Protein AF-A0A3Q1KES8-F1 (afdb_monomer)

Radius of gyration: 24.44 Å; Cα contacts (8 Å, |Δi|>4): 103; chains: 1; bounding box: 45×34×86 Å

Solvent-accessible surface area (backbone atoms only — not comparable to full-atom values): 10865 Å² total; per-residue (Å²): 108,74,69,55,56,50,51,56,49,50,52,52,47,48,54,52,49,47,50,50,47,48,54,53,46,50,63,50,41,67,72,55,60,85,77,59,67,82,63,58,60,52,53,51,51,51,52,52,51,55,51,52,54,48,49,54,50,53,53,46,71,72,41,90,46,67,69,56,57,50,53,49,54,52,52,54,49,55,55,54,54,72,54,54,50,48,63,76,50,61,70,70,60,43,54,55,50,38,52,49,21,52,76,62,69,13,11,40,60,78,74,6,58,75,42,36,72,78,70,62,75,47,29,55,40,59,89,86,43,95,60,40,35,97,86,40,29,18,61,45,26,33,54,62,49,53,52,52,53,46,70,75,43,44,69,60,54,55,49,53,55,52,54,52,52,53,52,53,53,51,52,54,52,51,51,53,53,51,52,57,52,51,54,54,52,57,65,66,71,60,84,76,82,132

Mean predicted aligned error: 14.62 Å

pLDDT: mean 71.89, std 15.98, range [27.48, 91.5]

Secondary structure (DSSP, 8-state):
-HHHHHHHHHHHHHHHHHHHHHHHHHHHHHHHTTSS-THHHHHHHHHHHHHHHHHHHHHHHHS--HHHHHHHHHHHHHHHHHT-SGGGS-HHHHHHHHHHHHHHT---SSSGGGG-SSPPGGGB--TTSTTB-TTSBB-S-HHHHHHHHHHHHHHHHHHHHHHHHHHHHHHHHHHHHHHHHHHHHHTTS-----

Nearest PDB structures (foldseek):
  1g8q-assembly1_A  TM=4.867E-01  e=7.628E-01  Homo sapiens
  5dfv-assembly1_A  TM=4.955E-01  e=1.004E+00  Homo sapiens
  1g8q-assembly1_B  TM=4.880E-01  e=1.416E+00  Homo sapiens

Foldseek 3Di:
DVVVVVVVVVLVVCVVVVVVVCVVVVVVCVVVVVDDDPVVVVVVVVVVVVSVVVVLVVVCVVDPPVVSVVVVVVVVVVVVVVCFLVQPDPPVVVVVVLVLCQVLVAAAAPQGCVSDDNGDPSQAADPPDPQADPVRGRRHHVNVSVVVCCVVCVVVVVVVVVVVVVVVVVVVVVVVVVVVVVVVVVVVPPPDDD

Organism: Anabas testudineus (NCBI:txid64144)

Structure (mmCIF, N/CA/C/O backbone):
data_AF-A0A3Q1KES8-F1
#
_entry.id   AF-A0A3Q1KES8-F1
#
loop_
_atom_site.group_PDB
_atom_site.id
_atom_site.type_symbol
_atom_site.label_atom_id
_atom_site.label_alt_id
_atom_site.label_comp_id
_atom_site.label_asym_id
_atom_site.label_entity_id
_atom_site.label_seq_id
_atom_site.pdbx_PDB_ins_code
_atom_site.Cartn_x
_atom_site.Cartn_y
_atom_site.Cartn_z
_atom_site.occupancy
_atom_site.B_iso_or_equiv
_atom_site.auth_seq_id
_atom_site.auth_comp_id
_atom_site.auth_asym_id
_atom_site.auth_atom_id
_atom_site.pdbx_PDB_model_num
ATOM 1 N N . ILE A 1 1 ? -22.822 15.515 6.459 1.00 42.38 1 ILE A N 1
ATOM 2 C CA . ILE A 1 1 ? -22.322 16.404 7.549 1.00 42.38 1 ILE A CA 1
ATOM 3 C C . ILE A 1 1 ? -22.616 15.851 8.955 1.00 42.38 1 ILE A C 1
ATOM 5 O O . ILE A 1 1 ? -21.694 15.802 9.758 1.00 42.38 1 ILE A O 1
ATOM 9 N N . LYS A 1 2 ? -23.837 15.386 9.279 1.00 27.48 2 LYS A N 1
ATOM 10 C CA . LYS A 1 2 ? -24.136 14.797 10.609 1.00 27.48 2 LYS A CA 1
ATOM 11 C C . LYS A 1 2 ? -23.376 13.488 10.893 1.00 27.48 2 LYS A C 1
ATOM 13 O O . LYS A 1 2 ? -22.791 13.362 11.960 1.00 27.48 2 LYS A O 1
ATOM 18 N N . THR A 1 3 ? -23.271 12.590 9.914 1.00 32.84 3 THR A N 1
ATOM 19 C CA . THR A 1 3 ? -22.448 11.366 9.991 1.00 32.84 3 THR A CA 1
ATOM 20 C C . THR A 1 3 ? -20.949 11.674 10.123 1.00 32.84 3 THR A C 1
ATOM 22 O O . THR A 1 3 ? -20.241 10.972 10.831 1.00 32.84 3 THR A O 1
ATOM 25 N N . LEU A 1 4 ? -20.475 12.780 9.527 1.00 35.25 4 LEU A N 1
ATOM 26 C CA . LEU A 1 4 ? -19.075 13.229 9.619 1.00 35.25 4 LEU A CA 1
ATOM 27 C C . LEU A 1 4 ? -18.691 13.703 11.029 1.00 35.25 4 LEU A C 1
ATOM 29 O O . LEU A 1 4 ? -17.616 13.366 11.511 1.00 35.25 4 LEU A O 1
ATOM 33 N N . LYS A 1 5 ? -19.569 14.452 11.713 1.00 34.06 5 LYS A N 1
ATOM 34 C CA . LYS A 1 5 ? -19.333 14.854 13.112 1.00 34.06 5 LYS A CA 1
ATOM 35 C C . LYS A 1 5 ? -19.308 13.648 14.056 1.00 34.06 5 LYS A C 1
ATOM 37 O O . LYS A 1 5 ? -18.559 13.657 15.026 1.00 34.06 5 LYS A O 1
ATOM 42 N N . TYR A 1 6 ? -20.092 12.616 13.744 1.00 35.78 6 TYR A N 1
ATOM 43 C CA . TYR A 1 6 ? -20.139 11.368 14.505 1.00 35.78 6 TYR A CA 1
ATOM 44 C C . TYR A 1 6 ? -18.837 10.562 14.362 1.00 35.78 6 TYR A C 1
ATOM 46 O O . TYR A 1 6 ? -18.301 10.098 15.360 1.00 35.78 6 TYR A O 1
ATOM 54 N N . VAL A 1 7 ? -18.276 10.476 13.148 1.00 43.16 7 VAL A N 1
ATOM 55 C CA . VAL A 1 7 ? -17.000 9.784 12.877 1.00 43.16 7 VAL A CA 1
ATOM 56 C C . VAL A 1 7 ? -15.806 10.524 13.489 1.00 43.16 7 VAL A C 1
ATOM 58 O O . VAL A 1 7 ? -14.987 9.900 14.154 1.00 43.16 7 VAL A O 1
ATOM 61 N N . SER A 1 8 ? -15.722 11.855 13.360 1.00 41.00 8 SER A N 1
ATOM 62 C CA . SER A 1 8 ? -14.666 12.628 14.037 1.00 41.00 8 SER A CA 1
ATOM 63 C C . SER A 1 8 ? -14.781 12.571 15.566 1.00 41.00 8 SER A C 1
ATOM 65 O O . SER A 1 8 ? -13.758 12.556 16.244 1.00 41.00 8 SER A O 1
ATOM 67 N N . GLY A 1 9 ? -16.003 12.500 16.109 1.00 44.53 9 GLY A N 1
ATOM 68 C CA . GLY A 1 9 ? -16.255 12.304 17.540 1.00 44.53 9 GLY A CA 1
ATOM 69 C C . GLY A 1 9 ? -15.855 10.913 18.042 1.00 44.53 9 GLY A C 1
ATOM 70 O O . GLY A 1 9 ? -15.206 10.824 19.079 1.00 44.53 9 GLY A O 1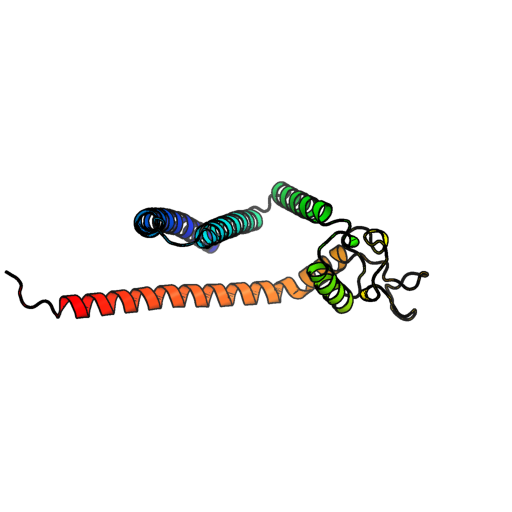
ATOM 71 N N . LEU A 1 10 ? -16.159 9.847 17.286 1.00 41.00 10 LEU A N 1
ATOM 72 C CA . LEU A 1 10 ? -15.706 8.481 17.588 1.00 41.00 10 LEU A CA 1
ATOM 73 C C . LEU A 1 10 ? -14.173 8.378 17.563 1.00 41.00 10 LEU A C 1
ATOM 75 O O . LEU A 1 10 ? -13.597 7.864 18.511 1.00 41.00 10 LEU A O 1
ATOM 79 N N . ILE A 1 11 ? -13.507 8.964 16.559 1.00 47.97 11 ILE A N 1
ATOM 80 C CA . ILE A 1 11 ? -12.035 8.966 16.450 1.00 47.97 11 ILE A CA 1
ATOM 81 C C . ILE A 1 11 ? -11.380 9.750 17.603 1.00 47.97 11 ILE A C 1
ATOM 83 O O . ILE A 1 11 ? -10.356 9.321 18.134 1.00 47.97 11 ILE A O 1
ATOM 87 N N . PHE A 1 12 ? -11.941 10.890 18.027 1.00 46.47 12 PHE A N 1
ATOM 88 C CA . PHE A 1 12 ? -11.437 11.636 19.195 1.00 46.47 12 PHE A CA 1
ATOM 89 C C . PHE A 1 12 ? -11.669 10.887 20.517 1.00 46.47 12 PHE A C 1
ATOM 91 O O . PHE A 1 12 ? -10.818 10.942 21.412 1.00 46.47 12 PHE A O 1
ATOM 98 N N . CYS A 1 13 ? -12.791 10.169 20.636 1.00 44.81 13 CYS A N 1
ATOM 99 C CA . CYS A 1 13 ? -13.061 9.274 21.757 1.00 44.81 13 CYS A CA 1
ATOM 100 C C . CYS A 1 13 ? -12.090 8.090 21.780 1.00 44.81 13 CYS A C 1
ATOM 102 O O . CYS A 1 13 ? -11.560 7.816 22.850 1.00 44.81 13 CYS A O 1
ATOM 104 N N . ASP A 1 14 ? -11.774 7.473 20.637 1.00 56.94 14 ASP A N 1
ATOM 105 C CA . ASP A 1 14 ? -10.764 6.415 20.538 1.00 56.94 14 ASP A CA 1
ATOM 106 C C . ASP A 1 14 ? -9.366 6.941 20.876 1.00 56.94 14 ASP A C 1
ATOM 108 O O . ASP A 1 14 ? -8.686 6.338 21.689 1.00 56.94 14 ASP A O 1
ATOM 112 N N . ASN A 1 15 ? -8.939 8.109 20.386 1.00 50.81 15 ASN A N 1
ATOM 113 C CA . ASN A 1 15 ? -7.629 8.673 20.752 1.00 50.81 15 ASN A CA 1
ATOM 114 C C . ASN A 1 15 ? -7.523 9.033 22.248 1.00 50.81 15 ASN A C 1
ATOM 116 O O . ASN A 1 15 ? -6.474 8.836 22.857 1.00 50.81 15 ASN A O 1
ATOM 120 N N . THR A 1 16 ? -8.602 9.518 22.872 1.00 52.66 16 THR A N 1
ATOM 121 C CA . THR A 1 16 ? -8.625 9.840 24.314 1.00 52.66 16 THR A CA 1
ATOM 122 C C . THR A 1 16 ? -8.738 8.585 25.183 1.00 52.66 16 THR A C 1
ATOM 124 O O . THR A 1 16 ? -8.103 8.496 26.236 1.00 52.66 16 THR A O 1
ATOM 127 N N . PHE A 1 17 ? -9.532 7.605 24.750 1.00 53.88 17 PHE A N 1
ATOM 128 C CA . PHE A 1 17 ? -9.671 6.301 25.391 1.00 53.88 17 PHE A CA 1
ATOM 129 C C . PHE A 1 17 ? -8.379 5.498 25.272 1.00 53.88 17 PHE A C 1
ATOM 131 O O . PHE A 1 17 ? -7.936 4.944 26.266 1.00 53.88 17 PHE A O 1
ATOM 138 N N . VAL A 1 18 ? -7.722 5.521 24.112 1.00 53.31 18 VAL A N 1
ATOM 139 C CA . VAL A 1 18 ? -6.433 4.873 23.863 1.00 53.31 18 VAL A CA 1
ATOM 140 C C . VAL A 1 18 ? -5.298 5.602 24.570 1.00 53.31 18 VAL A C 1
ATOM 142 O O . VAL A 1 18 ? -4.441 4.929 25.113 1.00 53.31 18 VAL A O 1
ATOM 145 N N . LEU A 1 19 ? -5.291 6.935 24.685 1.00 52.75 19 LEU A N 1
ATOM 146 C CA . LEU A 1 19 ? -4.303 7.630 25.523 1.00 52.75 19 LEU A CA 1
ATOM 147 C C . LEU A 1 19 ? -4.479 7.273 27.006 1.00 52.75 19 LEU A C 1
ATOM 149 O O . LEU A 1 19 ? -3.495 7.025 27.698 1.00 52.75 19 LEU A O 1
ATOM 153 N N . LYS A 1 20 ? -5.724 7.178 27.496 1.00 58.22 20 LYS A N 1
ATOM 154 C CA . LYS A 1 20 ? -6.007 6.668 28.848 1.00 58.22 20 LYS A CA 1
ATOM 155 C C . LYS A 1 20 ? -5.622 5.199 28.994 1.00 58.22 20 LYS A C 1
ATOM 157 O O . LYS A 1 20 ? -5.008 4.852 29.991 1.00 58.22 20 LYS A O 1
ATOM 162 N N . LEU A 1 21 ? -5.913 4.363 28.001 1.00 51.12 21 LEU A N 1
ATOM 163 C CA . LEU A 1 21 ? -5.547 2.952 27.975 1.00 51.12 21 LEU A CA 1
ATOM 164 C C . LEU A 1 21 ? -4.027 2.797 27.937 1.00 51.12 21 LEU A C 1
ATOM 166 O O . LEU A 1 21 ? -3.511 2.013 28.708 1.00 51.12 21 LEU A O 1
ATOM 170 N N . LEU A 1 22 ? -3.292 3.580 27.147 1.00 52.38 22 LEU A N 1
ATOM 171 C CA . LEU A 1 22 ? -1.827 3.616 27.094 1.00 52.38 22 LEU A CA 1
ATOM 172 C C . LEU A 1 22 ? -1.230 4.129 28.405 1.00 52.38 22 LEU A C 1
ATOM 174 O O . LEU A 1 22 ? -0.239 3.574 28.862 1.00 52.38 22 LEU A O 1
ATOM 178 N N . LEU A 1 23 ? -1.829 5.127 29.062 1.00 53.44 23 LEU A N 1
ATOM 179 C CA . LEU A 1 23 ? -1.422 5.565 30.405 1.00 53.44 23 LEU A CA 1
ATOM 180 C C . LEU A 1 23 ? -1.710 4.495 31.473 1.00 53.44 23 LEU A C 1
ATOM 182 O O . LEU A 1 23 ? -0.912 4.306 32.387 1.00 53.44 23 LEU A O 1
ATOM 186 N N . THR A 1 24 ? -2.810 3.751 31.352 1.00 48.81 24 THR A N 1
ATOM 187 C CA . THR A 1 24 ? -3.131 2.608 32.221 1.00 48.81 24 THR A CA 1
ATOM 188 C C . THR A 1 24 ? -2.228 1.403 31.928 1.00 48.81 24 THR A C 1
ATOM 190 O O . THR A 1 24 ? -1.772 0.742 32.858 1.00 48.81 24 THR A O 1
ATOM 193 N N . THR A 1 25 ? -1.893 1.153 30.660 1.00 46.94 25 THR A N 1
ATOM 194 C CA . THR A 1 25 ? -1.049 0.033 30.214 1.00 46.94 25 THR A CA 1
ATOM 195 C C . THR A 1 25 ? 0.418 0.318 30.500 1.00 46.94 25 THR A C 1
ATOM 197 O O . THR A 1 25 ? 1.096 -0.573 30.968 1.00 46.94 25 THR A O 1
ATOM 200 N N . SER A 1 26 ? 0.908 1.552 30.345 1.00 55.03 26 SER A N 1
ATOM 201 C CA . SER A 1 26 ? 2.274 1.948 30.737 1.00 55.03 26 SER A CA 1
ATOM 202 C C . SER A 1 26 ? 2.480 1.932 32.255 1.00 55.03 26 SER A C 1
ATOM 204 O O . SER A 1 26 ? 3.529 1.483 32.719 1.00 55.03 26 SER A O 1
ATOM 206 N N . ASN A 1 27 ? 1.474 2.336 33.043 1.00 52.72 27 ASN A N 1
ATOM 207 C CA . ASN A 1 27 ? 1.513 2.201 34.504 1.00 52.72 27 ASN A CA 1
ATOM 208 C C . ASN A 1 27 ? 1.476 0.732 34.964 1.00 52.72 27 ASN A C 1
ATOM 210 O O . ASN A 1 27 ? 2.121 0.394 35.953 1.00 52.72 27 ASN A O 1
ATOM 214 N N . CYS A 1 28 ? 0.774 -0.145 34.238 1.00 44.62 28 CYS A N 1
ATOM 215 C CA . CYS A 1 28 ? 0.761 -1.590 34.490 1.00 44.62 28 CYS A CA 1
ATOM 216 C C . CYS A 1 28 ? 2.045 -2.284 33.985 1.00 44.62 28 CYS A C 1
ATOM 218 O O . CYS A 1 28 ? 2.639 -3.096 34.690 1.00 44.62 28 CYS A O 1
ATOM 220 N N . SER A 1 29 ? 2.550 -1.901 32.809 1.00 48.03 29 SER A N 1
ATOM 221 C CA . SER A 1 29 ? 3.809 -2.383 32.233 1.00 48.03 29 SER A CA 1
ATOM 222 C C . SER A 1 29 ? 4.989 -2.046 33.132 1.00 48.03 29 SER A C 1
ATOM 224 O O . SER A 1 29 ? 5.829 -2.911 33.337 1.00 48.03 29 SER A O 1
ATOM 226 N N . ARG A 1 30 ? 5.031 -0.874 33.786 1.00 50.47 30 ARG A N 1
ATOM 227 C CA . ARG A 1 30 ? 6.089 -0.571 34.771 1.00 50.47 30 ARG A CA 1
ATOM 228 C C . ARG A 1 30 ? 6.191 -1.585 35.921 1.00 50.47 30 ARG A C 1
ATOM 230 O O . ARG A 1 30 ? 7.273 -1.712 36.482 1.00 50.47 30 ARG A O 1
ATOM 237 N N . GLN A 1 31 ? 5.117 -2.305 36.254 1.00 43.62 31 GLN A N 1
ATOM 238 C CA . GLN A 1 31 ? 5.134 -3.375 37.261 1.00 43.62 31 GLN A CA 1
ATOM 239 C C . GLN A 1 31 ? 5.631 -4.730 36.707 1.00 43.62 31 GLN A C 1
ATOM 241 O O . GLN A 1 31 ? 6.153 -5.529 37.476 1.00 43.62 31 GLN A O 1
ATOM 246 N N . LEU A 1 32 ? 5.541 -4.991 35.394 1.00 46.50 32 LEU A N 1
ATOM 247 C CA . LEU A 1 32 ? 5.970 -6.255 34.754 1.00 46.50 32 LEU A CA 1
ATOM 248 C C . LEU A 1 32 ? 7.296 -6.163 33.961 1.00 46.50 32 LEU A C 1
ATOM 250 O O . LEU A 1 32 ? 7.980 -7.172 33.789 1.00 46.50 32 LEU A O 1
ATOM 254 N N . THR A 1 33 ? 7.709 -4.973 33.511 1.00 48.38 33 THR A N 1
ATOM 255 C CA . THR A 1 33 ? 8.921 -4.737 32.692 1.00 48.38 33 THR A CA 1
ATOM 256 C C . THR A 1 33 ? 10.231 -4.888 33.478 1.00 48.38 33 THR A C 1
ATOM 258 O O . THR A 1 33 ? 11.306 -4.847 32.890 1.00 48.38 33 THR A O 1
ATOM 261 N N . SER A 1 34 ? 10.188 -5.151 34.790 1.00 48.88 34 SER A N 1
ATOM 262 C CA . SER A 1 34 ? 11.409 -5.465 35.546 1.00 48.88 34 SER A CA 1
ATOM 263 C C . SER A 1 34 ? 12.017 -6.837 35.193 1.00 48.88 34 SER A C 1
ATOM 265 O O . SER A 1 34 ? 13.108 -7.133 35.675 1.00 48.88 34 SER A O 1
ATOM 267 N N . GLY A 1 35 ? 11.364 -7.675 34.370 1.00 57.44 35 GLY A N 1
ATOM 268 C CA . GLY A 1 35 ? 11.886 -9.014 34.061 1.00 57.44 35 GLY A CA 1
ATOM 269 C C . GLY A 1 35 ? 11.479 -9.683 32.741 1.00 57.44 35 GLY A C 1
ATOM 270 O O . GLY A 1 35 ? 11.803 -10.855 32.578 1.00 57.44 35 GLY A O 1
ATOM 271 N N . TYR A 1 36 ? 10.798 -9.020 31.794 1.00 52.28 36 TYR A N 1
ATOM 272 C CA . TYR A 1 36 ? 10.302 -9.698 30.580 1.00 52.28 36 TYR A CA 1
ATOM 273 C C . TYR A 1 36 ? 10.588 -8.922 29.275 1.00 52.28 36 TYR A C 1
ATOM 275 O O . TYR A 1 36 ? 10.004 -7.874 29.033 1.00 52.28 36 TYR A O 1
ATOM 283 N N . LEU A 1 37 ? 11.509 -9.485 28.476 1.00 54.75 37 LEU A N 1
ATOM 284 C CA . LEU A 1 37 ? 11.848 -9.309 27.045 1.00 54.75 37 LEU A CA 1
ATOM 285 C C . LEU A 1 37 ? 11.761 -7.909 26.367 1.00 54.75 37 LEU A C 1
ATOM 287 O O . LEU A 1 37 ? 10.681 -7.328 26.270 1.00 54.75 37 LEU A O 1
ATOM 291 N N . PRO A 1 38 ? 12.833 -7.457 25.672 1.00 63.56 38 PRO A N 1
ATOM 292 C CA . PRO A 1 38 ? 12.843 -6.222 24.865 1.00 63.56 38 PRO A CA 1
ATOM 293 C C . PRO A 1 38 ? 11.907 -6.238 23.635 1.00 63.56 38 PRO A C 1
ATOM 295 O O . PRO A 1 38 ? 11.746 -5.220 22.969 1.00 63.56 38 PRO A O 1
ATOM 298 N N . GLY A 1 39 ? 11.277 -7.373 23.311 1.00 66.12 39 GLY A N 1
ATOM 299 C CA . GLY A 1 39 ? 10.363 -7.494 22.167 1.00 66.12 39 GLY A CA 1
ATOM 300 C C . GLY A 1 39 ? 8.969 -6.901 22.401 1.00 66.12 39 GLY A C 1
ATOM 301 O O . GLY A 1 39 ? 8.326 -6.462 21.449 1.00 66.12 39 GLY A O 1
ATOM 302 N N . ALA A 1 40 ? 8.497 -6.851 23.651 1.00 69.12 40 ALA A N 1
ATOM 303 C CA . ALA A 1 40 ? 7.171 -6.310 23.961 1.00 69.12 40 ALA A CA 1
ATOM 304 C C . ALA A 1 40 ? 7.112 -4.789 23.749 1.00 69.12 40 ALA A C 1
ATOM 306 O O . ALA A 1 40 ? 6.135 -4.276 23.209 1.00 69.12 40 ALA A O 1
ATOM 307 N N . ASP A 1 41 ? 8.185 -4.082 24.104 1.00 63.09 41 ASP A N 1
ATOM 308 C CA . ASP A 1 41 ? 8.287 -2.630 23.933 1.00 63.09 41 ASP A CA 1
ATOM 309 C C . ASP A 1 41 ? 8.332 -2.240 22.444 1.00 63.09 41 ASP A C 1
ATOM 311 O O . ASP A 1 41 ? 7.671 -1.294 22.015 1.00 63.09 41 ASP A O 1
ATOM 315 N N . LEU A 1 42 ? 9.003 -3.052 21.614 1.00 73.69 42 LEU A N 1
ATOM 316 C CA . LEU A 1 42 ? 9.005 -2.895 20.156 1.00 73.69 42 LEU A CA 1
ATOM 317 C C . LEU A 1 42 ? 7.599 -3.061 19.559 1.00 73.69 42 LEU A C 1
ATOM 319 O O . LEU A 1 42 ? 7.198 -2.278 18.700 1.00 73.69 42 LEU A O 1
ATOM 323 N N . MET A 1 43 ? 6.829 -4.045 20.030 1.00 72.81 43 MET A N 1
ATOM 324 C CA . MET A 1 43 ? 5.453 -4.263 19.568 1.00 72.81 43 MET A CA 1
ATOM 325 C C . MET A 1 43 ? 4.526 -3.106 19.957 1.00 72.81 43 MET A C 1
ATOM 327 O O . MET A 1 43 ? 3.690 -2.691 19.152 1.00 72.81 43 MET A O 1
ATOM 331 N N . ILE A 1 44 ? 4.708 -2.538 21.154 1.00 72.56 44 ILE A N 1
ATOM 332 C CA . ILE A 1 44 ? 3.972 -1.347 21.596 1.00 72.56 44 ILE A CA 1
ATOM 333 C C . ILE A 1 44 ? 4.345 -0.143 20.723 1.00 72.56 44 ILE A C 1
ATOM 335 O O . ILE A 1 44 ? 3.456 0.546 20.225 1.00 72.56 44 ILE A O 1
ATOM 339 N N . ALA A 1 45 ? 5.638 0.081 20.476 1.00 73.00 45 ALA A N 1
ATOM 340 C CA . ALA A 1 45 ? 6.114 1.176 19.635 1.00 73.00 45 ALA A CA 1
ATOM 341 C C . ALA A 1 45 ? 5.559 1.092 18.202 1.00 73.00 45 ALA A C 1
ATOM 343 O O . ALA A 1 45 ? 5.042 2.081 17.679 1.00 73.00 45 ALA A O 1
ATOM 344 N N . ILE A 1 46 ? 5.590 -0.095 17.587 1.00 77.81 46 ILE A N 1
ATOM 345 C CA . ILE A 1 46 ? 5.023 -0.333 16.252 1.00 77.81 46 ILE A CA 1
ATOM 346 C C . ILE A 1 46 ? 3.511 -0.068 16.252 1.00 77.81 46 ILE A C 1
ATOM 348 O O . ILE A 1 46 ? 3.010 0.614 15.357 1.00 77.81 46 ILE A O 1
ATOM 352 N N . GLY A 1 47 ? 2.788 -0.538 17.275 1.00 67.62 47 GLY A N 1
ATOM 353 C CA . GLY A 1 47 ? 1.351 -0.298 17.417 1.00 67.62 47 GLY A CA 1
ATOM 354 C C . GLY A 1 47 ? 0.996 1.191 17.486 1.00 67.62 47 GLY A C 1
ATOM 355 O O . GLY A 1 47 ? 0.070 1.638 16.807 1.00 67.62 47 GLY A O 1
ATOM 356 N N . VAL A 1 48 ? 1.773 1.981 18.234 1.00 72.69 48 VAL A N 1
ATOM 357 C CA . VAL A 1 48 ? 1.597 3.440 18.325 1.00 72.69 48 VAL A CA 1
ATOM 358 C C . VAL A 1 48 ? 1.864 4.116 16.977 1.00 72.69 48 VAL A C 1
ATOM 360 O O . VAL A 1 48 ? 1.087 4.974 16.562 1.00 72.69 48 VAL A O 1
ATOM 363 N N . ILE A 1 49 ? 2.910 3.711 16.253 1.00 71.44 49 ILE A N 1
ATOM 364 C CA . ILE A 1 49 ? 3.238 4.275 14.933 1.00 71.44 49 ILE A CA 1
ATOM 365 C C . ILE A 1 49 ? 2.114 3.999 13.926 1.00 71.44 49 ILE A C 1
ATOM 367 O O . ILE A 1 49 ? 1.651 4.925 13.260 1.00 71.44 49 ILE A O 1
ATOM 371 N N . ILE A 1 50 ? 1.624 2.757 13.846 1.00 74.81 50 ILE A N 1
ATOM 372 C CA . ILE A 1 50 ? 0.530 2.378 12.936 1.00 74.81 50 ILE A CA 1
ATOM 373 C C . ILE A 1 50 ? -0.750 3.158 13.271 1.00 74.81 50 ILE A C 1
ATOM 375 O O . ILE A 1 50 ? -1.442 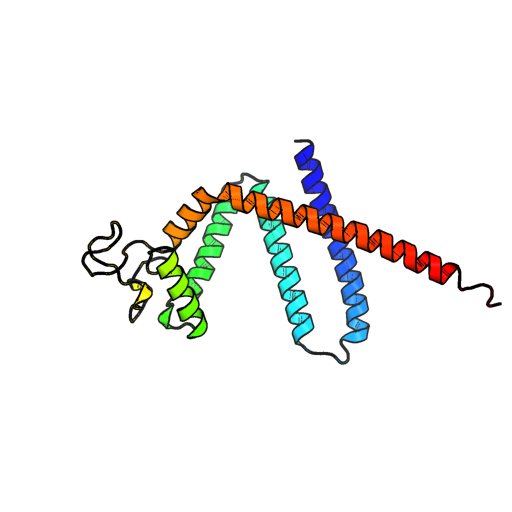3.629 12.367 1.00 74.81 50 ILE A O 1
ATOM 379 N N . MET A 1 51 ? -1.042 3.362 14.558 1.00 66.81 51 MET A N 1
ATOM 380 C CA . MET A 1 51 ? -2.194 4.150 15.002 1.00 66.81 51 MET A CA 1
ATOM 381 C C . MET A 1 51 ? -2.091 5.621 14.568 1.00 66.81 51 MET A C 1
ATOM 383 O O . MET A 1 51 ? -3.056 6.187 14.049 1.00 66.81 51 MET A O 1
ATOM 387 N N . VAL A 1 52 ? -0.917 6.232 14.737 1.00 68.50 52 VAL A N 1
ATOM 388 C CA . VAL A 1 52 ? -0.658 7.620 14.330 1.00 68.50 52 VAL A CA 1
ATOM 389 C C . VAL A 1 52 ? -0.780 7.773 12.810 1.00 68.50 52 VAL A C 1
ATOM 391 O O . VAL A 1 52 ? -1.454 8.691 12.339 1.00 68.50 52 VAL A O 1
ATOM 394 N N . LEU A 1 53 ? -0.214 6.842 12.035 1.00 67.88 53 LEU A N 1
ATOM 395 C CA . LEU A 1 53 ? -0.356 6.811 10.575 1.00 67.88 53 LEU A CA 1
ATOM 396 C C . LEU A 1 53 ? -1.830 6.659 10.147 1.00 67.88 53 LEU A C 1
ATOM 398 O O . LEU A 1 53 ? -2.273 7.336 9.218 1.00 67.88 53 LEU A O 1
ATOM 402 N N . GLY A 1 54 ? -2.619 5.853 10.864 1.00 70.12 54 GLY A N 1
ATOM 403 C CA . GLY A 1 54 ? -4.061 5.703 10.639 1.00 70.12 54 GLY A CA 1
ATOM 404 C C . GLY A 1 54 ? -4.867 6.979 10.919 1.00 70.12 54 GLY A C 1
ATOM 405 O O . GLY A 1 54 ? -5.777 7.316 10.155 1.00 70.12 54 GLY A O 1
ATOM 406 N N . PHE A 1 55 ? -4.506 7.736 11.961 1.00 69.88 55 PHE A N 1
ATOM 407 C CA . PHE A 1 55 ? -5.125 9.030 12.269 1.00 69.88 55 PHE A CA 1
ATOM 408 C C . PHE A 1 55 ? -4.848 10.063 11.173 1.00 69.88 55 PHE A C 1
ATOM 410 O O . PHE A 1 55 ? -5.778 10.713 10.691 1.00 69.88 55 PHE A O 1
ATOM 417 N N . PHE A 1 56 ? -3.595 10.171 10.724 1.00 64.06 56 PHE A N 1
ATOM 418 C CA . PHE A 1 56 ? -3.239 11.060 9.618 1.00 64.06 56 PHE A CA 1
ATOM 419 C C . PHE A 1 56 ? -3.912 10.649 8.302 1.00 64.06 56 PHE A C 1
ATOM 421 O O . PHE A 1 56 ? -4.360 11.523 7.561 1.00 64.06 56 PHE A O 1
ATOM 428 N N . GLY A 1 57 ? -4.085 9.346 8.055 1.00 67.88 57 GLY A N 1
ATOM 429 C CA . GLY A 1 57 ? -4.853 8.831 6.918 1.00 67.88 57 GLY A CA 1
ATOM 430 C C . GLY A 1 57 ? -6.337 9.216 6.966 1.00 67.88 57 GLY A C 1
ATOM 431 O O . GLY A 1 57 ? -6.872 9.741 5.990 1.00 67.88 57 GLY A O 1
ATOM 432 N N . CYS A 1 58 ? -7.002 9.043 8.114 1.00 69.56 58 CYS A N 1
ATOM 433 C CA . CYS A 1 58 ? -8.400 9.458 8.290 1.00 69.56 58 CYS A CA 1
ATOM 434 C C . CYS A 1 58 ? -8.571 10.979 8.189 1.00 69.56 58 CYS A C 1
ATOM 436 O O . CYS A 1 58 ? -9.448 11.458 7.471 1.00 69.56 58 CYS A O 1
ATOM 438 N N . CYS A 1 59 ? -7.724 11.761 8.863 1.00 58.00 59 CYS A N 1
ATOM 439 C CA . CYS A 1 59 ? -7.754 13.220 8.767 1.00 58.00 59 CYS A CA 1
ATOM 440 C C . CYS A 1 59 ? -7.451 13.716 7.346 1.00 58.00 59 CYS A C 1
ATOM 442 O O . CYS A 1 59 ? -8.022 14.725 6.930 1.00 58.00 59 CYS A O 1
ATOM 444 N N . GLY A 1 60 ? -6.609 13.000 6.599 1.00 61.41 60 GLY A N 1
ATOM 445 C CA . GLY A 1 60 ? -6.292 13.289 5.206 1.00 61.41 60 GLY A CA 1
ATOM 446 C C . GLY A 1 60 ? -7.383 12.943 4.209 1.00 61.41 60 GLY A C 1
ATOM 447 O O . GLY A 1 60 ? -7.562 13.673 3.244 1.00 61.41 60 GLY A O 1
ATOM 448 N N . ALA A 1 61 ? -8.172 11.902 4.464 1.00 56.62 61 ALA A N 1
ATOM 449 C CA . ALA A 1 61 ? -9.371 11.629 3.676 1.00 56.62 61 ALA A CA 1
ATOM 450 C C . ALA A 1 61 ? -10.501 12.637 3.975 1.00 56.62 61 ALA A C 1
ATOM 452 O O . ALA A 1 61 ? -11.295 12.964 3.097 1.00 56.62 61 ALA A O 1
ATOM 453 N N . ILE A 1 62 ? -10.577 13.138 5.216 1.00 60.44 62 ILE A N 1
ATOM 454 C CA . ILE A 1 62 ? -11.615 14.085 5.663 1.00 60.44 62 ILE A CA 1
ATOM 455 C C . ILE A 1 62 ? -11.321 15.519 5.203 1.00 60.44 62 ILE A C 1
ATOM 457 O O . ILE A 1 62 ? -12.248 16.268 4.888 1.00 60.44 62 ILE A O 1
ATOM 461 N N . ARG A 1 63 ? -10.050 15.932 5.173 1.00 55.81 63 ARG A N 1
ATOM 462 C CA . ARG A 1 63 ? -9.641 17.197 4.560 1.00 55.81 63 ARG A CA 1
ATOM 463 C C . ARG A 1 63 ? -9.232 16.925 3.124 1.00 55.81 63 ARG A C 1
ATOM 465 O O . ARG A 1 63 ? -8.123 16.467 2.891 1.00 55.81 63 ARG A O 1
ATOM 472 N N . GLU A 1 64 ? -10.067 17.329 2.174 1.00 60.78 64 GLU A N 1
ATOM 473 C CA . GLU A 1 64 ? -9.744 17.437 0.742 1.00 60.78 64 GLU A CA 1
ATOM 474 C C . GLU A 1 64 ? -8.687 18.541 0.484 1.00 60.78 64 GLU A C 1
ATOM 476 O O . GLU A 1 64 ? -8.834 19.430 -0.351 1.00 60.78 64 GLU A O 1
ATOM 481 N N . ASN A 1 65 ? -7.614 18.551 1.276 1.00 59.12 65 ASN A N 1
ATOM 482 C CA . ASN A 1 65 ? -6.548 19.526 1.217 1.00 59.12 65 ASN A CA 1
ATOM 483 C C . ASN A 1 65 ? -5.417 18.907 0.403 1.00 59.12 65 ASN A C 1
ATOM 485 O O . ASN A 1 65 ? -4.660 18.079 0.909 1.00 59.12 65 ASN A O 1
ATOM 489 N N . ARG A 1 66 ? -5.306 19.304 -0.869 1.00 60.31 66 ARG A N 1
ATOM 490 C CA . ARG A 1 66 ? -4.342 18.731 -1.826 1.00 60.31 66 ARG A CA 1
ATOM 491 C C . ARG A 1 66 ? -2.896 18.730 -1.314 1.00 60.31 66 ARG A C 1
ATOM 493 O O . ARG A 1 66 ? -2.151 17.820 -1.648 1.00 60.31 66 ARG A O 1
ATOM 500 N N . CYS A 1 67 ? -2.526 19.669 -0.441 1.00 57.16 67 CYS A N 1
ATOM 501 C CA . CYS A 1 67 ? -1.206 19.696 0.194 1.00 57.16 67 CYS A CA 1
ATOM 502 C C . CYS A 1 67 ? -0.910 18.473 1.075 1.00 57.16 67 CYS A C 1
ATOM 504 O O . CYS A 1 67 ? 0.238 18.060 1.148 1.00 57.16 67 CYS A O 1
ATOM 506 N N . LEU A 1 68 ? -1.907 17.882 1.742 1.00 61.75 68 LEU A N 1
ATOM 507 C CA . LEU A 1 68 ? -1.665 16.711 2.590 1.00 61.75 68 LEU A CA 1
ATOM 508 C C . LEU A 1 68 ? -1.456 15.444 1.749 1.00 61.75 68 LEU A C 1
ATOM 510 O O . LEU A 1 68 ? -0.618 14.622 2.094 1.00 61.75 68 LEU A O 1
ATOM 514 N N . LEU A 1 69 ? -2.167 15.319 0.625 1.00 64.25 69 LEU A N 1
ATOM 515 C CA . LEU A 1 69 ? -1.975 14.219 -0.323 1.00 64.25 69 LEU A CA 1
ATOM 516 C C . LEU A 1 69 ? -0.583 14.290 -0.973 1.00 64.25 69 LEU A C 1
ATOM 518 O O . LEU A 1 69 ? 0.093 13.274 -1.061 1.00 64.25 69 LEU A O 1
ATOM 522 N N . LEU A 1 70 ? -0.110 15.498 -1.306 1.00 69.19 70 LEU A N 1
ATOM 523 C CA . LEU A 1 70 ? 1.257 15.713 -1.797 1.00 69.19 70 LEU A CA 1
ATOM 524 C C . LEU A 1 70 ? 2.327 15.311 -0.770 1.00 69.19 70 LEU A C 1
ATOM 526 O O . LEU A 1 70 ? 3.273 14.617 -1.123 1.00 69.19 70 LEU A O 1
ATOM 530 N N . LEU A 1 71 ? 2.157 15.677 0.507 1.00 69.00 71 LEU A N 1
ATOM 531 C CA . LEU A 1 71 ? 3.097 15.276 1.563 1.00 69.00 71 LEU A CA 1
ATOM 532 C C . LEU A 1 71 ? 3.154 13.755 1.755 1.00 69.00 71 LEU A C 1
ATOM 534 O O . LEU A 1 71 ? 4.219 13.210 2.036 1.00 69.00 71 LEU A O 1
ATOM 538 N N . VAL A 1 72 ? 2.017 13.069 1.616 1.00 71.88 72 VAL A N 1
ATOM 539 C CA . VAL A 1 72 ? 1.956 11.605 1.704 1.00 71.88 72 VAL A CA 1
ATOM 540 C C . VAL A 1 72 ? 2.638 10.963 0.498 1.00 71.88 72 VAL A C 1
ATOM 542 O O . VAL A 1 72 ? 3.452 10.062 0.688 1.00 71.88 72 VAL A O 1
ATOM 545 N N . ASP A 1 73 ? 2.374 11.447 -0.718 1.00 77.69 73 ASP A N 1
ATOM 546 C CA . ASP A 1 73 ? 3.034 10.948 -1.929 1.00 77.69 73 ASP A CA 1
ATOM 547 C C . ASP A 1 73 ? 4.560 11.126 -1.859 1.00 77.69 73 ASP A C 1
ATOM 549 O O . ASP A 1 73 ? 5.304 10.212 -2.219 1.00 77.69 73 ASP A O 1
ATOM 553 N N . ASP A 1 74 ? 5.036 12.270 -1.357 1.00 80.56 74 ASP A N 1
ATOM 554 C CA . ASP A 1 74 ? 6.468 12.536 -1.181 1.00 80.56 74 ASP A CA 1
ATOM 555 C C . ASP A 1 74 ? 7.089 11.647 -0.093 1.00 80.56 74 ASP A C 1
ATOM 557 O O . ASP A 1 74 ? 8.170 11.089 -0.291 1.00 80.56 74 ASP A O 1
ATOM 561 N N . TRP A 1 75 ? 6.392 11.430 1.029 1.00 77.25 75 TRP A N 1
ATOM 562 C CA . TRP A 1 75 ? 6.857 10.531 2.090 1.00 77.25 75 TRP A CA 1
ATOM 563 C C . TRP A 1 75 ? 6.958 9.074 1.619 1.00 77.25 75 TRP A C 1
ATOM 565 O O . TRP A 1 75 ? 7.947 8.398 1.908 1.00 77.25 75 TRP A O 1
ATOM 575 N N . VAL A 1 76 ? 5.968 8.593 0.859 1.00 80.62 76 VAL A N 1
ATOM 576 C CA . VAL A 1 76 ? 5.972 7.233 0.299 1.00 80.62 76 VAL A CA 1
ATOM 577 C C . VAL A 1 76 ? 7.130 7.058 -0.680 1.00 80.62 76 VAL A C 1
ATOM 579 O O . VAL A 1 76 ? 7.863 6.072 -0.586 1.00 80.62 76 VAL A O 1
ATOM 582 N N . LYS A 1 77 ? 7.348 8.025 -1.579 1.00 82.50 77 LYS A N 1
ATOM 583 C CA . LYS A 1 77 ? 8.467 7.985 -2.533 1.00 82.50 77 LYS A CA 1
ATOM 584 C C . LYS A 1 77 ? 9.821 7.958 -1.834 1.00 82.50 77 LYS A C 1
ATOM 586 O O . LYS A 1 77 ? 10.690 7.201 -2.251 1.00 82.50 77 LYS A O 1
ATOM 591 N N . GLU A 1 78 ? 9.995 8.715 -0.753 1.00 84.50 78 GLU A N 1
ATOM 592 C CA . GLU A 1 78 ? 11.234 8.705 0.032 1.00 84.50 78 GLU A CA 1
ATOM 593 C C . GLU A 1 78 ? 11.528 7.315 0.620 1.00 84.50 78 GLU A C 1
ATOM 595 O O . GLU A 1 78 ? 12.659 6.833 0.548 1.00 84.50 78 GLU A O 1
ATOM 600 N N . GLN A 1 79 ? 10.513 6.625 1.154 1.00 78.31 79 GLN A N 1
ATOM 601 C CA . GLN A 1 79 ? 10.697 5.250 1.633 1.00 78.31 79 GLN A CA 1
ATOM 602 C C . GLN A 1 79 ? 11.026 4.293 0.482 1.00 78.31 79 GLN A C 1
ATOM 604 O O . GLN A 1 79 ? 11.920 3.462 0.614 1.00 78.31 79 GLN A O 1
ATOM 609 N N . MET A 1 80 ? 10.357 4.436 -0.665 1.00 73.88 80 MET A N 1
ATOM 610 C CA . MET A 1 80 ? 10.628 3.619 -1.853 1.00 73.88 80 MET A CA 1
ATOM 611 C C . MET A 1 80 ? 12.049 3.826 -2.392 1.00 73.88 80 MET A C 1
ATOM 613 O O . MET A 1 80 ? 12.698 2.852 -2.769 1.00 73.88 80 MET A O 1
ATOM 617 N N . ASN A 1 81 ? 12.564 5.058 -2.360 1.00 78.94 81 ASN A N 1
ATOM 618 C CA . ASN A 1 81 ? 13.942 5.362 -2.744 1.00 78.94 81 ASN A CA 1
ATOM 619 C C . ASN A 1 81 ? 14.950 4.652 -1.831 1.00 78.94 81 ASN A C 1
ATOM 621 O O . ASN A 1 81 ? 15.937 4.109 -2.323 1.00 78.94 81 ASN A O 1
ATOM 625 N N . LYS A 1 82 ? 14.679 4.578 -0.520 1.00 78.25 82 LYS A N 1
ATOM 626 C CA . LYS A 1 82 ? 15.532 3.852 0.442 1.00 78.25 82 LYS A CA 1
ATOM 627 C C . LYS A 1 82 ? 15.538 2.338 0.243 1.00 78.25 82 LYS A C 1
ATOM 629 O O . LYS A 1 82 ? 16.467 1.679 0.696 1.00 78.25 82 LYS A O 1
ATOM 634 N N . LEU A 1 83 ? 14.518 1.786 -0.412 1.00 72.19 83 LEU A N 1
ATOM 635 C CA . LEU A 1 83 ? 14.467 0.368 -0.766 1.00 72.19 83 LEU A CA 1
ATOM 636 C C . LEU A 1 83 ? 15.221 0.054 -2.068 1.00 72.19 83 LEU A C 1
ATOM 638 O O . LEU A 1 83 ? 15.428 -1.119 -2.369 1.00 72.19 83 LEU A O 1
ATOM 642 N N . SER A 1 84 ? 15.648 1.068 -2.827 1.00 80.19 84 SER A N 1
ATOM 643 C CA . SER A 1 84 ? 16.420 0.893 -4.060 1.00 80.19 84 SER A CA 1
ATOM 644 C C . SER A 1 84 ? 17.941 0.971 -3.805 1.00 80.19 84 SER A C 1
ATOM 646 O O . SER A 1 84 ? 18.373 1.821 -3.024 1.00 80.19 84 SER A O 1
ATOM 648 N N . PRO A 1 85 ? 18.772 0.127 -4.454 1.00 77.00 85 PRO A N 1
ATOM 649 C CA . PRO A 1 85 ? 18.405 -0.891 -5.439 1.00 77.00 85 PRO A CA 1
ATOM 650 C C . PRO A 1 85 ? 17.864 -2.167 -4.779 1.00 77.00 85 PRO A C 1
ATOM 652 O O . PRO A 1 85 ? 18.426 -2.664 -3.801 1.00 77.00 85 PRO A O 1
ATOM 655 N N . LEU A 1 86 ? 16.810 -2.744 -5.363 1.00 75.00 86 LEU A N 1
ATOM 656 C CA . LEU A 1 86 ? 16.177 -3.972 -4.859 1.00 75.00 86 LEU A CA 1
ATOM 657 C C . LEU A 1 86 ? 17.132 -5.177 -4.842 1.00 75.00 86 LEU A C 1
ATOM 659 O O . LEU A 1 86 ? 16.946 -6.094 -4.052 1.00 75.00 86 LEU A O 1
ATOM 663 N N . SER A 1 87 ? 18.190 -5.153 -5.654 1.00 76.06 87 SER A N 1
ATOM 664 C CA . SER A 1 87 ? 19.236 -6.180 -5.647 1.00 76.06 87 SER A CA 1
ATOM 665 C C . SER A 1 87 ? 20.114 -6.168 -4.390 1.00 76.06 87 SER A C 1
ATOM 667 O O . SER A 1 87 ? 20.799 -7.151 -4.123 1.00 76.06 87 SER A O 1
ATOM 669 N N . SER A 1 88 ? 20.104 -5.078 -3.614 1.00 83.00 88 SER A N 1
ATOM 670 C CA . SER A 1 88 ? 20.857 -4.962 -2.355 1.00 83.00 88 SER A CA 1
ATOM 671 C C . SER A 1 88 ? 20.065 -5.403 -1.120 1.00 83.00 88 SER A C 1
ATOM 673 O O . SER A 1 88 ? 20.633 -5.538 -0.037 1.00 83.00 88 SER A O 1
ATOM 675 N N . GLN A 1 89 ? 18.760 -5.631 -1.276 1.00 84.25 89 GLN A N 1
ATOM 676 C CA . GLN A 1 89 ? 17.876 -6.085 -0.207 1.00 84.25 89 GLN A CA 1
ATOM 677 C C . GLN A 1 89 ? 18.118 -7.565 0.142 1.00 84.25 89 GLN A C 1
ATOM 679 O O . GLN A 1 89 ? 18.574 -8.326 -0.715 1.00 84.25 89 GLN A O 1
ATOM 684 N N . PRO A 1 90 ? 17.798 -8.004 1.375 1.00 83.56 90 PRO A N 1
ATOM 685 C CA . PRO A 1 90 ? 17.797 -9.417 1.745 1.00 83.56 90 PRO A CA 1
ATOM 686 C C . PRO A 1 90 ? 17.010 -10.276 0.746 1.00 83.56 90 PRO A C 1
ATOM 688 O O . PRO A 1 90 ? 15.993 -9.851 0.193 1.00 83.56 90 PRO A O 1
ATOM 691 N N . THR A 1 91 ? 17.476 -11.509 0.543 1.00 82.88 91 THR A N 1
ATOM 692 C CA . THR A 1 91 ? 16.916 -12.472 -0.420 1.00 82.88 91 THR A CA 1
ATOM 693 C C . THR A 1 91 ? 15.423 -12.728 -0.222 1.00 82.88 91 THR A C 1
ATOM 695 O O . THR A 1 91 ? 14.708 -12.951 -1.195 1.00 82.88 91 THR A O 1
ATOM 698 N N . ASP A 1 92 ? 14.943 -12.639 1.017 1.00 84.12 92 ASP A N 1
ATOM 699 C CA . ASP A 1 92 ? 13.536 -12.857 1.363 1.00 84.12 92 ASP A CA 1
ATOM 700 C C . ASP A 1 92 ? 12.627 -11.785 0.749 1.00 84.12 92 ASP A C 1
ATOM 702 O O . ASP A 1 92 ? 11.581 -12.091 0.179 1.00 84.12 92 ASP A O 1
ATOM 706 N N . VAL A 1 93 ? 13.066 -10.524 0.778 1.00 83.56 93 VAL A N 1
ATOM 707 C CA . VAL A 1 93 ? 12.299 -9.410 0.205 1.00 83.56 93 VAL A CA 1
ATOM 708 C C . VAL A 1 93 ? 12.357 -9.440 -1.318 1.00 83.56 93 VAL A C 1
ATOM 710 O O . VAL A 1 93 ? 11.370 -9.117 -1.978 1.00 83.56 93 VAL A O 1
ATOM 713 N N . GLN A 1 94 ? 13.476 -9.882 -1.899 1.00 84.75 94 GLN A N 1
ATOM 714 C CA . GLN A 1 94 ? 13.560 -10.078 -3.347 1.00 84.75 94 GLN A CA 1
ATOM 715 C C . GLN A 1 94 ? 12.518 -11.102 -3.818 1.00 84.75 94 GLN A C 1
ATOM 717 O O . GLN A 1 94 ? 11.776 -10.817 -4.756 1.00 84.75 94 GLN A O 1
ATOM 722 N N . ALA A 1 95 ? 12.376 -12.234 -3.120 1.00 87.38 95 ALA A N 1
ATOM 723 C CA . ALA A 1 95 ? 11.409 -13.274 -3.472 1.00 87.38 95 ALA A CA 1
ATOM 724 C C . ALA A 1 95 ? 9.946 -12.791 -3.413 1.00 87.38 95 ALA A C 1
ATOM 726 O O . ALA A 1 95 ? 9.159 -13.090 -4.315 1.00 87.38 95 ALA A O 1
ATOM 727 N N . GLU A 1 96 ? 9.571 -12.012 -2.394 1.00 84.19 96 GLU A N 1
ATOM 728 C CA . GLU A 1 96 ? 8.222 -11.435 -2.295 1.00 84.19 96 GLU A CA 1
ATOM 729 C C . GLU A 1 96 ? 7.942 -10.430 -3.418 1.00 84.19 96 GLU A C 1
ATOM 731 O O . GLU A 1 96 ? 6.859 -10.428 -4.017 1.00 84.19 96 GLU A O 1
ATOM 736 N N . VAL A 1 97 ? 8.929 -9.597 -3.761 1.00 86.44 97 VAL A N 1
ATOM 737 C CA . VAL A 1 97 ? 8.771 -8.645 -4.863 1.00 86.44 97 VAL A CA 1
ATOM 738 C C . VAL A 1 97 ? 8.675 -9.367 -6.207 1.00 86.44 97 VAL A C 1
ATOM 740 O O . VAL A 1 97 ? 7.878 -8.967 -7.058 1.00 86.44 97 VAL A O 1
ATOM 743 N N . GLU A 1 98 ? 9.432 -10.441 -6.415 1.00 88.69 98 GLU A N 1
ATOM 744 C CA . GLU A 1 98 ? 9.338 -11.251 -7.630 1.00 88.69 98 GLU A CA 1
ATOM 745 C C . GLU A 1 98 ? 7.943 -11.874 -7.806 1.00 88.69 98 GLU A C 1
ATOM 747 O O . GLU A 1 98 ? 7.400 -11.861 -8.916 1.00 88.69 98 GLU A O 1
ATOM 752 N N . GLN A 1 99 ? 7.313 -12.344 -6.723 1.00 89.94 99 GLN A N 1
ATOM 753 C CA . GLN A 1 99 ? 5.928 -12.832 -6.762 1.00 89.94 99 GLN A CA 1
ATOM 754 C C . GLN A 1 99 ? 4.950 -11.723 -7.151 1.00 89.94 99 GLN A C 1
ATOM 756 O O . GLN A 1 99 ? 4.079 -11.918 -8.004 1.00 89.94 99 GLN A O 1
ATOM 761 N N . LEU A 1 100 ? 5.114 -10.537 -6.565 1.00 88.81 100 LEU A N 1
ATOM 762 C CA . LEU A 1 100 ? 4.279 -9.383 -6.877 1.00 88.81 100 LEU A CA 1
ATOM 763 C C . LEU A 1 100 ? 4.416 -8.962 -8.350 1.00 88.81 100 LEU A C 1
ATOM 765 O O . LEU A 1 100 ? 3.410 -8.704 -9.015 1.00 88.81 100 LEU A O 1
ATOM 769 N N . GLN A 1 101 ? 5.642 -8.943 -8.880 1.00 88.75 101 GLN A N 1
ATOM 770 C CA . GLN A 1 101 ? 5.936 -8.633 -10.283 1.00 88.75 101 GLN A CA 1
ATOM 771 C C . GLN A 1 101 ? 5.256 -9.612 -11.245 1.00 88.75 101 GLN A C 1
ATOM 773 O O . GLN A 1 101 ? 4.693 -9.188 -12.258 1.00 88.75 101 GLN A O 1
ATOM 778 N N . GLN A 1 102 ? 5.235 -10.905 -10.907 1.00 88.12 102 GLN A N 1
ATOM 779 C CA . GLN A 1 102 ? 4.534 -11.920 -11.696 1.00 88.12 102 GLN A CA 1
ATOM 780 C C . GLN A 1 102 ? 3.011 -11.738 -11.658 1.00 88.12 102 GLN A C 1
ATOM 782 O O . GLN A 1 102 ? 2.358 -11.834 -12.699 1.00 88.12 102 GLN A O 1
ATOM 787 N N . GLN A 1 103 ? 2.438 -11.438 -10.487 1.00 88.69 103 GLN A N 1
ATOM 788 C CA . GLN A 1 103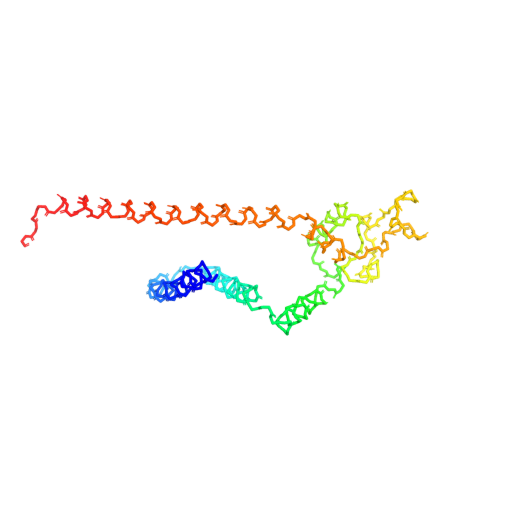 ? 0.993 -11.225 -10.331 1.00 88.69 103 GLN A CA 1
ATOM 789 C C . GLN A 1 103 ? 0.507 -9.968 -11.067 1.00 88.69 103 GLN A C 1
ATOM 791 O O . GLN A 1 103 ? -0.540 -9.988 -11.714 1.00 88.69 103 GLN A O 1
ATOM 796 N N . LEU A 1 104 ? 1.280 -8.881 -11.007 1.00 86.81 104 LEU A N 1
ATOM 797 C CA . LEU A 1 104 ? 0.919 -7.585 -11.590 1.00 86.81 104 LEU A CA 1
ATOM 798 C C . LEU A 1 104 ? 1.460 -7.364 -13.013 1.00 86.81 104 LEU A C 1
ATOM 800 O O . LEU A 1 104 ? 1.151 -6.337 -13.623 1.00 86.81 104 LEU A O 1
ATOM 804 N N . LYS A 1 105 ? 2.238 -8.315 -13.556 1.00 88.31 105 LYS A N 1
ATOM 805 C CA . LYS A 1 105 ? 2.884 -8.244 -14.883 1.00 88.31 105 LYS A CA 1
ATOM 806 C C . LYS A 1 105 ? 3.630 -6.922 -15.080 1.00 88.31 105 LYS A C 1
ATOM 808 O O . LYS A 1 105 ? 3.376 -6.183 -16.030 1.00 88.31 105 LYS A O 1
ATOM 813 N N . CYS A 1 106 ? 4.509 -6.598 -14.143 1.00 90.50 106 CYS A N 1
ATOM 814 C CA . CYS A 1 106 ? 5.292 -5.367 -14.117 1.00 90.50 106 CYS A CA 1
ATOM 815 C C . CYS A 1 106 ? 6.741 -5.674 -13.739 1.00 90.50 106 CYS A C 1
ATOM 817 O O . CYS A 1 106 ? 7.039 -6.756 -13.238 1.00 90.50 106 CYS A O 1
ATOM 819 N N . CYS A 1 107 ? 7.647 -4.731 -13.978 1.00 90.38 107 CYS A N 1
ATOM 820 C CA . CYS A 1 107 ? 9.039 -4.872 -13.569 1.00 90.38 107 CYS A CA 1
ATOM 821 C C . CYS A 1 107 ? 9.530 -3.581 -12.932 1.00 90.38 107 CYS A C 1
ATOM 823 O O . CYS A 1 107 ? 9.208 -2.504 -13.425 1.00 90.38 107 CYS A O 1
ATOM 825 N N . GLY A 1 108 ? 10.321 -3.696 -11.865 1.00 87.50 108 GLY A N 1
ATOM 826 C CA . GLY A 1 108 ? 10.861 -2.543 -11.143 1.00 87.50 108 GLY A CA 1
ATOM 827 C C . GLY A 1 108 ? 9.833 -1.799 -10.298 1.00 87.50 108 GLY A C 1
ATOM 828 O O . GLY A 1 108 ? 8.620 -1.967 -10.455 1.00 87.50 108 GLY A O 1
ATOM 829 N N . LEU A 1 109 ? 10.326 -0.967 -9.383 1.00 85.31 109 LEU A N 1
ATOM 830 C CA . LEU A 1 109 ? 9.477 -0.236 -8.448 1.00 85.31 109 LEU A CA 1
ATOM 831 C C . LEU A 1 109 ? 9.073 1.120 -9.035 1.00 85.31 109 LEU A C 1
ATOM 833 O O . LEU A 1 109 ? 7.879 1.410 -9.121 1.00 85.31 109 LEU A O 1
ATOM 837 N N . LEU A 1 110 ? 10.057 1.902 -9.496 1.00 84.00 110 LEU A N 1
ATOM 838 C CA . LEU A 1 110 ? 9.892 3.276 -9.979 1.00 84.00 110 LEU A CA 1
ATOM 839 C C . LEU A 1 110 ? 10.386 3.449 -11.421 1.00 84.00 110 LEU A C 1
ATOM 841 O O . LEU A 1 110 ? 9.646 3.979 -12.249 1.00 84.00 110 LEU A O 1
ATOM 845 N N . ASN A 1 111 ? 11.595 2.970 -11.742 1.00 84.06 111 ASN A N 1
ATOM 846 C CA . ASN A 1 111 ? 12.244 3.204 -13.042 1.00 84.06 111 ASN A CA 1
ATOM 847 C C . ASN A 1 111 ? 12.245 1.973 -13.959 1.00 84.06 111 ASN A C 1
ATOM 849 O O . ASN A 1 111 ? 12.881 1.977 -15.014 1.00 84.06 111 ASN A O 1
ATOM 853 N N . GLY A 1 112 ? 11.532 0.912 -13.579 1.00 84.69 112 GLY A N 1
ATOM 854 C CA . GLY A 1 112 ? 11.421 -0.288 -14.397 1.00 84.69 112 GLY A CA 1
ATOM 855 C C . GLY A 1 112 ? 12.605 -1.251 -14.213 1.00 84.69 112 GLY A C 1
ATOM 856 O O . GLY A 1 112 ? 13.141 -1.368 -13.110 1.00 84.69 112 GLY A O 1
ATOM 857 N N . PRO A 1 113 ? 13.056 -1.943 -15.277 1.00 84.12 113 PRO A N 1
ATOM 858 C CA . PRO A 1 113 ? 14.161 -2.906 -15.201 1.00 84.12 113 PRO A CA 1
ATOM 859 C C . PRO A 1 113 ? 15.482 -2.328 -14.669 1.00 84.12 113 PRO A C 1
ATOM 861 O O . PRO A 1 113 ? 16.304 -3.082 -14.165 1.00 84.12 113 PRO A O 1
ATOM 864 N N . SER A 1 114 ? 15.674 -1.006 -14.747 1.00 85.12 114 SER A N 1
ATOM 865 C CA . SER A 1 114 ? 16.871 -0.306 -14.258 1.00 85.12 114 SER A CA 1
ATOM 866 C C . SER A 1 114 ? 17.025 -0.318 -12.734 1.00 85.12 114 SER A C 1
ATOM 868 O O . SER A 1 114 ? 18.125 -0.096 -12.239 1.00 85.12 114 SER A O 1
ATOM 870 N N . ASP A 1 115 ? 15.947 -0.582 -11.985 1.00 85.31 115 ASP A N 1
ATOM 871 C CA . ASP A 1 115 ? 15.998 -0.686 -10.518 1.00 85.31 115 ASP A CA 1
ATOM 872 C C . ASP A 1 115 ? 16.680 -1.993 -10.048 1.00 85.31 115 ASP A C 1
ATOM 874 O O . ASP A 1 115 ? 16.958 -2.162 -8.856 1.00 85.31 115 ASP A O 1
ATOM 878 N N . TRP A 1 116 ? 16.947 -2.918 -10.979 1.00 84.50 116 TRP A N 1
ATOM 879 C CA . TRP A 1 116 ? 17.559 -4.219 -10.737 1.00 84.50 116 TRP A CA 1
ATOM 880 C C . TRP A 1 116 ? 18.922 -4.354 -11.415 1.00 84.50 116 TRP A C 1
ATOM 882 O O . TRP A 1 116 ? 19.109 -3.975 -12.568 1.00 84.50 116 TRP A O 1
ATOM 892 N N . ASN A 1 117 ? 19.864 -4.983 -10.714 1.00 85.50 117 ASN A N 1
ATOM 893 C CA . ASN A 1 117 ? 21.153 -5.375 -11.275 1.00 85.50 117 ASN A CA 1
ATOM 894 C C . ASN A 1 117 ? 21.676 -6.640 -10.562 1.00 85.50 117 ASN A C 1
ATOM 896 O O . ASN A 1 117 ? 22.218 -6.494 -9.462 1.00 85.50 117 ASN A O 1
ATOM 900 N N . PRO A 1 118 ? 21.532 -7.862 -11.124 1.00 85.00 118 PRO A N 1
ATOM 901 C CA . PRO A 1 118 ? 20.886 -8.236 -12.395 1.00 85.00 118 PRO A CA 1
ATOM 902 C C . PRO A 1 118 ? 19.346 -8.316 -12.316 1.00 85.00 118 PRO A C 1
ATOM 904 O O . PRO A 1 118 ? 18.777 -8.452 -11.237 1.00 85.00 118 PRO A O 1
ATOM 907 N N . VAL A 1 119 ? 18.666 -8.241 -13.469 1.00 86.38 119 VAL A N 1
ATOM 908 C CA . VAL A 1 119 ? 17.192 -8.308 -13.560 1.00 86.38 119 VAL A CA 1
ATOM 909 C C . VAL A 1 119 ? 16.693 -9.741 -13.310 1.00 86.38 119 VAL A C 1
ATOM 911 O O . VAL A 1 119 ? 17.144 -10.659 -14.001 1.00 86.38 119 VAL A O 1
ATOM 914 N N . PRO A 1 120 ? 15.747 -9.954 -12.376 1.00 88.44 120 PRO A N 1
ATOM 915 C CA . PRO A 1 120 ? 15.224 -11.280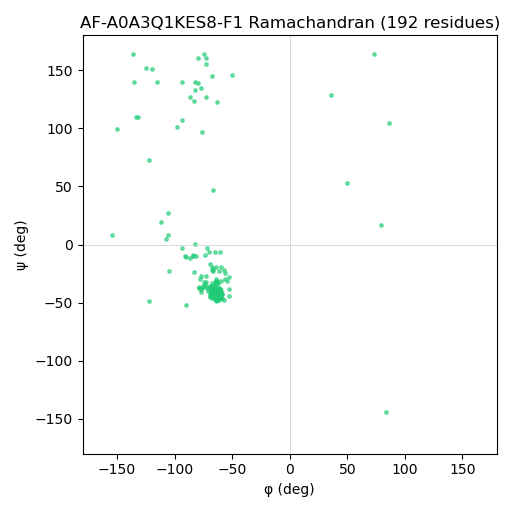 -12.070 1.00 88.44 120 PRO A CA 1
ATOM 916 C C . PRO A 1 120 ? 14.300 -11.822 -13.167 1.00 88.44 120 PRO A C 1
ATOM 918 O O . PRO A 1 120 ? 13.732 -11.094 -13.985 1.00 88.44 120 PRO A O 1
ATOM 921 N N . SER A 1 121 ? 14.118 -13.143 -13.172 1.00 88.25 121 SER A N 1
ATOM 922 C CA . SER A 1 121 ? 13.306 -13.831 -14.185 1.00 88.25 121 SER A CA 1
ATOM 923 C C . SER A 1 121 ? 11.808 -13.490 -14.123 1.00 88.25 121 SER A C 1
ATOM 925 O O . SER A 1 121 ? 11.127 -13.582 -15.145 1.00 88.25 121 SER A O 1
ATOM 927 N N . SER A 1 122 ? 11.311 -13.029 -12.969 1.00 88.38 122 SER A N 1
ATOM 928 C CA . SER A 1 122 ? 9.949 -12.508 -12.748 1.00 88.38 122 SER A CA 1
ATOM 929 C C . SER A 1 122 ? 9.576 -11.346 -13.674 1.00 88.38 122 SER A C 1
ATOM 931 O O . SER A 1 122 ? 8.410 -11.190 -14.031 1.00 88.38 122 SER A O 1
ATOM 933 N N . CYS A 1 123 ? 10.564 -10.556 -14.097 1.00 89.06 123 CYS A N 1
ATOM 934 C CA . CYS A 1 123 ? 10.393 -9.414 -14.988 1.00 89.06 123 CYS A CA 1
ATOM 935 C C . CYS A 1 123 ? 10.297 -9.793 -16.471 1.00 89.06 123 CYS A C 1
ATOM 937 O O . CYS A 1 123 ? 10.018 -8.927 -17.307 1.00 89.06 123 CYS A O 1
ATOM 939 N N . ARG A 1 124 ? 10.582 -11.051 -16.825 1.00 88.50 124 ARG A N 1
ATOM 940 C CA . ARG A 1 124 ? 10.630 -11.487 -18.220 1.00 88.50 124 ARG A CA 1
ATOM 941 C C . ARG A 1 124 ? 9.216 -11.661 -18.763 1.00 88.50 124 ARG A C 1
ATOM 943 O O . ARG A 1 124 ? 8.356 -12.267 -18.127 1.00 88.50 124 ARG A O 1
ATOM 950 N N . CYS A 1 125 ? 8.985 -11.152 -19.964 1.00 86.94 125 CYS A N 1
ATOM 951 C CA . CYS A 1 125 ? 7.703 -11.248 -20.649 1.00 86.94 125 CYS A CA 1
ATOM 952 C C . CYS A 1 125 ? 7.855 -11.995 -21.971 1.00 86.94 125 CYS A C 1
ATOM 954 O O . CYS A 1 125 ? 8.912 -11.993 -22.600 1.00 86.94 125 CYS A O 1
ATOM 956 N N . ASN A 1 126 ? 6.783 -12.667 -22.388 1.00 82.94 126 ASN A N 1
ATOM 957 C CA . ASN A 1 126 ? 6.706 -13.229 -23.729 1.00 82.94 126 ASN A CA 1
ATOM 958 C C . ASN A 1 126 ? 6.283 -12.110 -24.694 1.00 82.94 126 ASN A C 1
ATOM 960 O O . ASN A 1 126 ? 5.420 -11.308 -24.337 1.00 82.94 126 ASN A O 1
ATOM 964 N N . GLY A 1 127 ? 6.859 -12.051 -25.898 1.00 67.56 127 GLY A N 1
ATOM 965 C CA . GLY A 1 127 ? 6.669 -10.941 -26.851 1.00 67.56 127 GLY A CA 1
ATOM 966 C C . GLY A 1 127 ? 5.221 -10.713 -27.316 1.00 67.56 127 GLY A C 1
ATOM 967 O O . GLY A 1 127 ? 4.936 -9.739 -28.001 1.00 67.56 127 GLY A O 1
ATOM 968 N N . THR A 1 128 ? 4.296 -11.592 -26.932 1.00 65.94 128 THR A N 1
ATOM 969 C CA . THR A 1 128 ? 2.850 -11.469 -27.152 1.00 65.94 128 THR A CA 1
ATOM 970 C C . THR A 1 128 ? 2.129 -10.614 -26.100 1.00 65.94 128 THR A C 1
ATOM 972 O O . THR A 1 128 ? 0.942 -10.337 -26.262 1.00 65.94 128 THR A O 1
ATOM 975 N N . ALA A 1 129 ? 2.788 -10.222 -25.003 1.00 73.69 129 ALA A N 1
ATOM 976 C CA . ALA A 1 129 ? 2.192 -9.384 -23.963 1.00 73.69 129 ALA A CA 1
ATOM 977 C C . ALA A 1 129 ? 2.236 -7.895 -24.348 1.00 73.69 129 ALA A C 1
ATOM 979 O O . ALA A 1 129 ? 3.277 -7.369 -24.734 1.00 73.69 129 ALA A O 1
ATOM 980 N N . SER A 1 130 ? 1.109 -7.197 -24.192 1.00 74.19 130 SER A N 1
ATOM 981 C CA . SER A 1 130 ? 0.918 -5.808 -24.640 1.00 74.19 130 SER A CA 1
ATOM 982 C C . SER A 1 130 ? 1.813 -4.768 -23.952 1.00 74.19 130 SER A C 1
ATOM 984 O O . SER A 1 130 ? 1.999 -3.681 -24.489 1.00 74.19 130 SER A O 1
ATOM 986 N N . ASN A 1 131 ? 2.375 -5.077 -22.781 1.00 81.94 131 ASN A N 1
ATOM 987 C CA . ASN A 1 131 ? 3.252 -4.200 -21.997 1.00 81.94 131 ASN A CA 1
ATOM 988 C C . ASN A 1 131 ? 4.711 -4.701 -21.926 1.00 81.94 131 ASN A C 1
ATOM 990 O O . ASN A 1 131 ? 5.471 -4.322 -21.028 1.00 81.94 131 ASN A O 1
ATOM 994 N N . CYS A 1 132 ? 5.086 -5.573 -22.863 1.00 86.38 132 CYS A N 1
ATOM 995 C CA . CYS A 1 132 ? 6.430 -6.116 -23.001 1.00 86.38 132 CYS A CA 1
ATOM 996 C C . CYS A 1 132 ? 7.297 -5.191 -23.865 1.00 86.38 132 CYS A C 1
ATOM 998 O O . CYS A 1 132 ? 6.913 -4.829 -24.977 1.00 86.38 132 CYS A O 1
ATOM 1000 N N . GLY A 1 133 ? 8.465 -4.798 -23.357 1.00 81.38 133 GLY A N 1
ATOM 1001 C CA . GLY A 1 133 ? 9.448 -4.046 -24.129 1.00 81.38 133 GLY A CA 1
ATOM 1002 C C . GLY A 1 133 ? 10.176 -4.929 -25.141 1.00 81.38 133 GLY A C 1
ATOM 1003 O O . GLY A 1 133 ? 10.225 -6.152 -25.011 1.00 81.38 133 GLY A O 1
ATOM 1004 N N . THR A 1 134 ? 10.838 -4.304 -26.113 1.00 77.31 134 THR A N 1
ATOM 1005 C CA . THR A 1 134 ? 11.650 -4.989 -27.139 1.00 77.31 134 THR A CA 1
ATOM 1006 C C . THR A 1 134 ? 12.801 -5.821 -26.563 1.00 77.31 134 THR A C 1
ATOM 1008 O O . THR A 1 134 ? 13.280 -6.739 -27.219 1.00 77.31 134 THR A O 1
ATOM 1011 N N . ASN A 1 135 ? 13.206 -5.546 -25.320 1.00 78.69 135 ASN A N 1
ATOM 1012 C CA . ASN A 1 135 ? 14.259 -6.266 -24.601 1.00 78.69 135 ASN A CA 1
ATOM 1013 C C . ASN A 1 135 ? 13.776 -7.577 -23.940 1.00 78.69 135 ASN A C 1
ATOM 1015 O O . ASN A 1 135 ? 14.565 -8.236 -23.269 1.00 78.69 135 ASN A O 1
ATOM 1019 N N . GLY A 1 136 ? 12.494 -7.946 -24.079 1.00 84.75 136 GLY A N 1
ATOM 1020 C CA . GLY A 1 136 ? 11.918 -9.150 -23.460 1.00 84.75 136 GLY A CA 1
ATOM 1021 C C . GLY A 1 136 ? 11.572 -9.004 -21.971 1.00 84.75 136 GLY A C 1
ATOM 1022 O O . GLY A 1 136 ? 11.366 -10.007 -21.285 1.00 84.75 136 GLY A O 1
ATOM 1023 N N . TYR A 1 137 ? 11.489 -7.767 -21.469 1.00 88.00 137 TYR A N 1
ATOM 1024 C CA . TYR A 1 137 ? 11.122 -7.439 -20.085 1.00 88.00 137 TYR A CA 1
ATOM 1025 C C . TYR A 1 137 ? 9.935 -6.476 -20.035 1.00 88.00 137 TYR A C 1
ATOM 1027 O O . TYR A 1 137 ? 9.746 -5.672 -20.952 1.00 88.00 137 TYR A O 1
ATOM 1035 N N . TYR A 1 138 ? 9.142 -6.529 -18.961 1.00 88.19 138 TYR A N 1
ATOM 1036 C CA . TYR A 1 138 ? 8.046 -5.578 -18.764 1.00 88.19 138 TYR A CA 1
ATOM 1037 C C . TYR A 1 138 ? 8.598 -4.153 -18.629 1.00 88.19 138 TYR A C 1
ATOM 1039 O O . TYR A 1 138 ? 9.408 -3.874 -17.748 1.00 88.19 138 TYR A O 1
ATOM 1047 N N . SER A 1 139 ? 8.153 -3.236 -19.489 1.00 84.25 139 SER A N 1
ATOM 1048 C CA . SER A 1 139 ? 8.593 -1.830 -19.440 1.00 84.25 139 SER A CA 1
ATOM 1049 C C . SER A 1 139 ? 7.764 -0.977 -18.478 1.00 84.25 139 SER A C 1
ATOM 1051 O O . SER A 1 139 ? 8.135 0.152 -18.176 1.00 84.25 139 SER A O 1
ATOM 1053 N N . THR A 1 140 ? 6.635 -1.499 -17.997 1.00 86.81 140 THR A N 1
ATOM 1054 C CA . THR A 1 140 ? 5.759 -0.799 -17.055 1.00 86.81 140 THR A CA 1
ATOM 1055 C C . THR A 1 140 ? 6.249 -0.962 -15.612 1.00 86.81 140 THR A C 1
ATOM 1057 O O . THR A 1 140 ? 6.331 -2.109 -15.152 1.00 86.81 140 THR A O 1
ATOM 1060 N N . PRO A 1 141 ? 6.500 0.140 -14.877 1.00 87.94 141 PRO A N 1
ATOM 1061 C CA . PRO A 1 141 ? 6.872 0.081 -13.468 1.00 87.94 141 PRO A CA 1
ATOM 1062 C C . PRO A 1 141 ? 5.702 -0.419 -12.616 1.00 87.94 141 PRO A C 1
ATOM 1064 O O . PRO A 1 141 ? 4.535 -0.103 -12.887 1.00 87.94 141 PRO A O 1
ATOM 1067 N N . CYS A 1 142 ? 6.001 -1.184 -11.564 1.00 89.62 142 CYS A N 1
ATOM 1068 C CA . CYS A 1 142 ? 4.971 -1.755 -10.700 1.00 89.62 142 CYS A CA 1
ATOM 1069 C C . CYS A 1 142 ? 4.161 -0.696 -9.951 1.00 89.62 142 CYS A C 1
ATOM 1071 O O . CYS A 1 142 ? 2.967 -0.911 -9.746 1.00 89.62 142 CYS A O 1
ATOM 1073 N N . ALA A 1 143 ? 4.739 0.469 -9.629 1.00 85.69 143 ALA A N 1
ATOM 1074 C CA . ALA A 1 143 ? 4.000 1.569 -9.005 1.00 85.69 143 ALA A CA 1
ATOM 1075 C C . ALA A 1 143 ? 2.725 1.940 -9.786 1.00 85.69 143 ALA A C 1
ATOM 1077 O O . ALA A 1 143 ? 1.648 2.055 -9.201 1.00 85.69 143 ALA A O 1
ATOM 1078 N N . ASN A 1 144 ? 2.805 2.030 -11.117 1.00 86.94 144 ASN A N 1
ATOM 1079 C CA . ASN A 1 144 ? 1.651 2.391 -11.945 1.00 86.94 144 ASN A CA 1
ATOM 1080 C C . ASN A 1 144 ? 0.573 1.299 -11.948 1.00 86.94 144 ASN A C 1
ATOM 1082 O O . ASN A 1 144 ? -0.619 1.608 -11.906 1.00 86.94 144 ASN A O 1
ATOM 1086 N N . GLN A 1 145 ? 0.979 0.027 -11.975 1.00 87.69 145 GLN A N 1
ATOM 1087 C CA . GLN A 1 145 ? 0.037 -1.094 -11.967 1.00 87.69 145 GLN A CA 1
ATOM 1088 C C . GLN A 1 145 ? -0.654 -1.242 -10.616 1.00 87.69 145 GLN A C 1
ATOM 1090 O O . GLN A 1 145 ? -1.866 -1.447 -10.578 1.00 87.69 145 GLN A O 1
ATOM 1095 N N . VAL A 1 146 ? 0.074 -1.050 -9.513 1.00 86.38 146 VAL A N 1
ATOM 1096 C CA . VAL A 1 146 ? -0.506 -1.018 -8.165 1.00 86.38 146 VAL A CA 1
ATOM 1097 C C . VAL A 1 146 ? -1.558 0.086 -8.066 1.00 86.38 146 VAL A C 1
ATOM 1099 O O . VAL A 1 146 ? -2.670 -0.179 -7.617 1.00 86.38 146 VAL A O 1
ATOM 1102 N N . ILE A 1 147 ? -1.262 1.296 -8.553 1.00 83.44 147 ILE A N 1
ATOM 1103 C CA . ILE A 1 147 ? -2.226 2.409 -8.555 1.00 83.44 147 ILE A CA 1
ATOM 1104 C C . ILE A 1 147 ? -3.451 2.079 -9.424 1.00 83.44 147 ILE A C 1
ATOM 1106 O O . ILE A 1 147 ? -4.582 2.377 -9.039 1.00 83.44 147 ILE A O 1
ATOM 1110 N N . SER A 1 148 ? -3.251 1.433 -10.574 1.00 84.44 148 SER A N 1
ATOM 1111 C CA . SER A 1 148 ? -4.336 1.026 -11.475 1.00 84.44 148 SER A CA 1
ATOM 1112 C C . SER A 1 148 ? -5.266 -0.016 -10.838 1.00 84.44 148 SER A C 1
ATOM 1114 O O . SER A 1 148 ? -6.489 0.144 -10.853 1.00 84.44 148 SER A O 1
ATOM 1116 N N . VAL A 1 149 ? -4.694 -1.044 -10.204 1.00 84.06 149 VAL A N 1
ATOM 1117 C CA . VAL A 1 149 ? -5.436 -2.079 -9.464 1.00 84.06 149 VAL A CA 1
ATOM 1118 C C . VAL A 1 149 ? -6.141 -1.486 -8.251 1.00 84.06 149 VAL A C 1
ATOM 1120 O O . VAL A 1 149 ? -7.291 -1.833 -7.975 1.00 84.06 149 VAL A O 1
ATOM 1123 N N . LEU A 1 150 ? -5.485 -0.565 -7.544 1.00 80.75 150 LEU A N 1
ATOM 1124 C CA . LEU A 1 150 ? -6.075 0.123 -6.406 1.00 80.75 150 LEU A CA 1
ATOM 1125 C C . LEU A 1 150 ? -7.285 0.949 -6.844 1.00 80.75 150 LEU A C 1
ATOM 1127 O O . LEU A 1 150 ? -8.328 0.873 -6.207 1.00 80.75 150 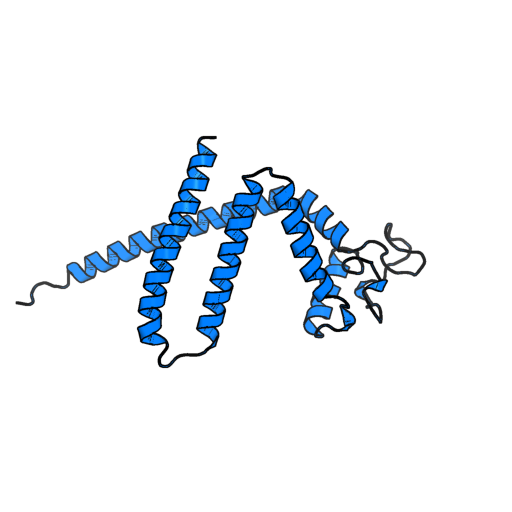LEU A O 1
ATOM 1131 N N . LYS A 1 151 ? -7.188 1.680 -7.961 1.00 81.62 151 LYS A N 1
ATOM 1132 C CA . LYS A 1 151 ? -8.293 2.488 -8.491 1.00 81.62 151 LYS A CA 1
ATOM 1133 C C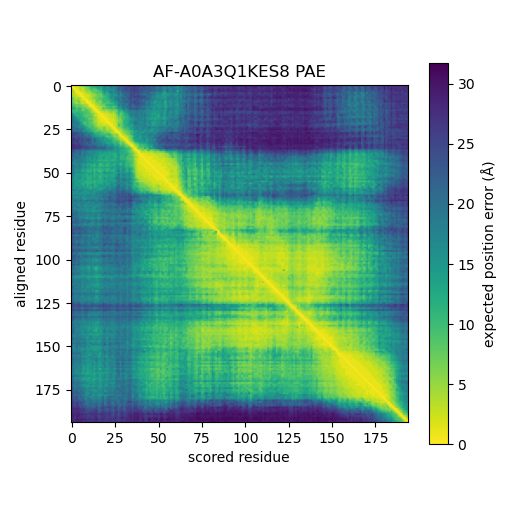 . LYS A 1 151 ? -9.485 1.636 -8.929 1.00 81.62 151 LYS A C 1
ATOM 1135 O O . LYS A 1 151 ? -10.623 2.043 -8.713 1.00 81.62 151 LYS A O 1
ATOM 1140 N N . SER A 1 152 ? -9.243 0.471 -9.528 1.00 86.38 152 SER A N 1
ATOM 1141 C CA . SER A 1 152 ? -10.317 -0.415 -9.996 1.00 86.38 152 SER A CA 1
ATOM 1142 C C . SER A 1 152 ? -10.972 -1.224 -8.873 1.00 86.38 152 SER A C 1
ATOM 1144 O O . SER A 1 152 ? -12.169 -1.487 -8.942 1.00 86.38 152 SER A O 1
ATOM 1146 N N . ASN A 1 153 ? -10.233 -1.556 -7.809 1.00 83.94 153 ASN A N 1
ATOM 1147 C CA . ASN A 1 153 ? -10.726 -2.376 -6.695 1.00 83.94 153 ASN A CA 1
ATOM 1148 C C . ASN A 1 153 ? -10.983 -1.591 -5.401 1.00 83.94 153 ASN A C 1
ATOM 1150 O O . ASN A 1 153 ? -11.341 -2.187 -4.383 1.00 83.94 153 ASN A O 1
ATOM 1154 N N . MET A 1 154 ? -10.847 -0.261 -5.424 1.00 82.38 154 MET A N 1
ATOM 1155 C CA . MET A 1 154 ? -10.984 0.597 -4.240 1.00 82.38 154 MET A CA 1
ATOM 1156 C C . MET A 1 154 ? -12.298 0.356 -3.488 1.00 82.38 154 MET A C 1
ATOM 1158 O O . MET A 1 154 ? -12.323 0.352 -2.259 1.00 82.38 154 MET A O 1
ATOM 1162 N N . LEU A 1 155 ? -13.387 0.116 -4.224 1.00 79.81 155 LEU A N 1
ATOM 1163 C CA . LEU A 1 155 ? -14.711 -0.112 -3.647 1.00 79.81 155 LEU A CA 1
ATOM 1164 C C . LEU A 1 155 ? -14.780 -1.427 -2.855 1.00 79.81 155 LEU A C 1
ATOM 1166 O O . LEU A 1 155 ? -15.374 -1.463 -1.779 1.00 79.81 155 LEU A O 1
ATOM 1170 N N . VAL A 1 156 ? -14.123 -2.483 -3.344 1.00 88.69 156 VAL A N 1
ATOM 1171 C CA . VAL A 1 156 ? -14.039 -3.776 -2.646 1.00 88.69 156 VAL A CA 1
ATOM 1172 C C . VAL A 1 156 ? -13.225 -3.627 -1.362 1.00 88.69 156 VAL A C 1
ATOM 1174 O O . VAL A 1 156 ? -13.656 -4.069 -0.297 1.00 88.69 156 VAL A O 1
ATOM 1177 N N . VAL A 1 157 ? -12.082 -2.942 -1.443 1.00 83.88 157 VAL A N 1
ATOM 1178 C CA . VAL A 1 157 ? -11.196 -2.709 -0.293 1.00 83.88 157 VAL A CA 1
ATOM 1179 C C . VAL A 1 157 ? -11.903 -1.901 0.800 1.00 83.88 157 VAL A C 1
ATOM 1181 O O . VAL A 1 157 ? -11.852 -2.279 1.972 1.00 83.88 157 VAL A O 1
ATOM 1184 N N . LEU A 1 158 ? -12.624 -0.835 0.429 1.00 81.38 158 LEU A N 1
ATOM 1185 C CA . LEU A 1 158 ? -13.404 -0.032 1.376 1.00 81.38 158 LEU A CA 1
ATOM 1186 C C . LEU A 1 158 ? -14.488 -0.870 2.078 1.00 81.38 158 LEU A C 1
ATOM 1188 O O . LEU A 1 158 ? -14.713 -0.708 3.278 1.00 81.38 158 LEU A O 1
ATOM 1192 N N . GLY A 1 159 ? -15.123 -1.793 1.350 1.00 86.50 159 GLY A N 1
ATOM 1193 C CA . GLY A 1 159 ? -16.118 -2.712 1.902 1.00 86.50 159 GLY A CA 1
ATOM 1194 C C . GLY A 1 159 ? -15.543 -3.658 2.960 1.00 86.50 159 GLY A C 1
ATOM 1195 O O . GLY A 1 159 ? -16.120 -3.790 4.040 1.00 86.50 159 GLY A O 1
ATOM 1196 N N . ILE A 1 160 ? -14.385 -4.270 2.689 1.00 91.50 160 ILE A N 1
ATOM 1197 C CA . ILE A 1 160 ? -13.708 -5.175 3.637 1.00 91.50 160 ILE A CA 1
ATOM 1198 C C . ILE A 1 160 ? -13.315 -4.421 4.914 1.00 91.50 160 ILE A C 1
ATOM 1200 O O . ILE A 1 160 ? -13.581 -4.896 6.018 1.00 91.50 160 ILE A O 1
ATOM 1204 N N . ALA A 1 161 ? -12.742 -3.222 4.776 1.00 82.25 161 ALA A N 1
ATOM 1205 C CA . ALA A 1 161 ? -12.349 -2.403 5.921 1.00 82.25 161 ALA A CA 1
ATOM 1206 C C . ALA A 1 161 ? -13.550 -2.044 6.816 1.00 82.25 161 ALA A C 1
ATOM 1208 O O . ALA A 1 161 ? -13.468 -2.149 8.041 1.00 82.25 161 ALA A O 1
ATOM 1209 N N . PHE A 1 162 ? -14.688 -1.682 6.215 1.00 85.56 162 PHE A N 1
ATOM 1210 C CA . PHE A 1 162 ? -15.912 -1.382 6.958 1.00 85.56 162 PHE A CA 1
ATOM 1211 C C . PHE A 1 162 ? -16.462 -2.610 7.698 1.00 85.56 162 PHE A C 1
ATOM 1213 O O . PHE A 1 162 ? -16.843 -2.507 8.865 1.00 85.56 162 PHE A O 1
ATOM 1220 N N . ALA A 1 163 ? -16.458 -3.782 7.057 1.00 89.94 163 ALA A N 1
ATOM 1221 C CA . ALA A 1 163 ? -16.912 -5.023 7.681 1.00 89.94 163 ALA A CA 1
ATOM 1222 C C . ALA A 1 163 ? -16.059 -5.398 8.905 1.00 89.94 163 ALA A C 1
ATOM 1224 O O . ALA A 1 163 ? -16.602 -5.719 9.964 1.00 89.94 163 ALA A O 1
ATOM 1225 N N . ILE A 1 164 ? -14.732 -5.292 8.791 1.00 90.31 164 ILE A N 1
ATOM 1226 C CA . ILE A 1 164 ? -13.812 -5.542 9.909 1.00 90.31 164 ILE A CA 1
ATOM 1227 C C . ILE A 1 164 ? -14.057 -4.544 11.046 1.00 90.31 164 ILE A C 1
ATOM 1229 O O . ILE A 1 164 ? -14.117 -4.950 12.204 1.00 90.31 164 ILE A O 1
ATOM 1233 N N . ALA A 1 165 ? -14.265 -3.259 10.740 1.00 80.81 165 ALA A N 1
ATOM 1234 C CA . ALA A 1 165 ? -14.550 -2.248 11.759 1.00 80.81 165 ALA A CA 1
ATOM 1235 C C . ALA A 1 165 ? -15.812 -2.585 12.574 1.00 80.81 165 ALA A C 1
ATOM 1237 O O . ALA A 1 165 ? -15.803 -2.496 13.801 1.00 80.81 165 ALA A O 1
ATOM 1238 N N . VAL A 1 166 ? -16.878 -3.039 11.910 1.00 86.25 166 VAL A N 1
ATOM 1239 C CA . VAL A 1 166 ? -18.113 -3.474 12.577 1.00 86.25 166 VAL A CA 1
ATOM 1240 C C . VAL A 1 166 ? -17.863 -4.684 13.485 1.00 86.25 166 VAL A C 1
ATOM 1242 O O . VAL A 1 166 ? -18.321 -4.695 14.629 1.00 86.25 166 VAL A O 1
ATOM 1245 N N . LEU A 1 167 ? -17.095 -5.675 13.020 1.00 89.88 167 LEU A N 1
ATOM 1246 C CA . LEU A 1 167 ? -16.732 -6.849 13.823 1.00 89.88 167 LEU A CA 1
ATOM 1247 C C . LEU A 1 167 ? -15.922 -6.472 15.071 1.00 89.88 167 LEU A C 1
ATOM 1249 O O . LEU A 1 167 ? -16.192 -6.986 16.157 1.00 89.88 167 LEU A O 1
ATOM 1253 N N . LEU A 1 168 ? -14.973 -5.544 14.938 1.00 83.44 168 LEU A N 1
ATOM 1254 C CA . LEU A 1 168 ? -14.172 -5.051 16.060 1.00 83.44 168 LEU A CA 1
ATOM 1255 C C . LEU A 1 168 ? -15.036 -4.333 17.105 1.00 83.44 168 LEU A C 1
ATOM 1257 O O . LEU A 1 168 ? -14.875 -4.575 18.302 1.00 83.44 168 LEU A O 1
ATOM 1261 N N . ILE A 1 169 ? -16.001 -3.514 16.673 1.00 85.12 169 ILE A N 1
ATOM 1262 C CA . ILE A 1 169 ? -16.940 -2.835 17.581 1.00 85.12 169 ILE A CA 1
ATOM 1263 C C . ILE A 1 169 ? -17.767 -3.861 18.362 1.00 85.12 169 ILE A C 1
ATOM 1265 O O . ILE A 1 169 ? -17.871 -3.763 19.586 1.00 85.12 169 ILE A O 1
ATOM 1269 N N . PHE A 1 170 ? -18.309 -4.880 17.689 1.00 85.88 170 PHE A N 1
ATOM 1270 C CA . PHE A 1 170 ? -19.046 -5.947 18.369 1.00 85.88 170 PHE A CA 1
ATOM 1271 C C . PHE A 1 170 ? -18.170 -6.712 19.369 1.00 85.88 170 PHE A C 1
ATOM 1273 O O . PHE A 1 170 ? -18.619 -6.978 20.485 1.00 85.88 170 PHE A O 1
ATOM 1280 N N . GLY A 1 171 ? -16.913 -7.005 19.019 1.00 85.50 171 GLY A N 1
ATOM 1281 C CA . GLY A 1 171 ? -15.958 -7.657 19.919 1.00 85.50 171 GLY A CA 1
ATOM 1282 C C . GLY A 1 171 ? -15.705 -6.858 21.201 1.00 85.50 171 GLY A C 1
ATOM 1283 O O . GLY A 1 171 ? -15.717 -7.427 22.298 1.00 85.50 171 GLY A O 1
ATOM 1284 N N . MET A 1 172 ? -15.556 -5.534 21.090 1.00 84.06 172 MET A N 1
ATOM 1285 C CA . MET A 1 172 ? -15.380 -4.664 22.258 1.00 84.06 172 MET A CA 1
ATOM 1286 C C . MET A 1 172 ? -16.638 -4.607 23.134 1.00 84.06 172 MET A C 1
ATOM 1288 O O . MET A 1 172 ? -16.539 -4.683 24.361 1.00 84.06 172 MET A O 1
ATOM 1292 N N . VAL A 1 173 ? -17.826 -4.550 22.525 1.00 87.81 173 VAL A N 1
ATOM 1293 C CA . VAL A 1 173 ? -19.104 -4.544 23.256 1.00 87.81 173 VAL A CA 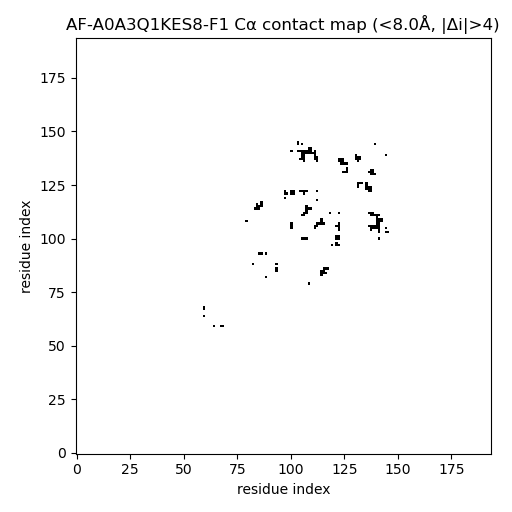1
ATOM 1294 C C . VAL A 1 173 ? -19.316 -5.855 24.018 1.00 87.81 173 VAL A C 1
ATOM 1296 O O . VAL A 1 173 ? -19.614 -5.824 25.212 1.00 87.81 173 VAL A O 1
ATOM 1299 N N . PHE A 1 174 ? -19.119 -7.010 23.375 1.00 88.00 174 PHE A N 1
ATOM 1300 C CA . PHE A 1 174 ? -19.285 -8.306 24.042 1.00 88.00 174 PHE A CA 1
ATOM 1301 C C . PHE A 1 174 ? -18.272 -8.524 25.165 1.00 88.00 174 PHE A C 1
ATOM 1303 O O . PHE A 1 174 ? -18.641 -9.040 26.221 1.00 88.00 174 PHE A O 1
ATOM 1310 N N . SER A 1 175 ? -17.029 -8.076 24.980 1.00 85.50 175 SER A N 1
ATOM 1311 C CA . SER A 1 175 ? -16.000 -8.147 26.022 1.00 85.50 175 SER A CA 1
ATOM 1312 C C . SER A 1 175 ? -16.401 -7.354 27.267 1.00 85.50 175 SER A C 1
ATOM 1314 O O . SER A 1 175 ? -16.297 -7.869 28.379 1.00 85.50 175 SER A O 1
ATOM 1316 N N . MET A 1 176 ? -16.939 -6.140 27.097 1.00 78.56 176 MET A N 1
ATOM 1317 C CA . MET A 1 176 ? -17.437 -5.333 28.219 1.00 78.56 176 MET A CA 1
ATOM 1318 C C . MET A 1 176 ? -18.636 -5.984 28.915 1.00 78.56 176 MET A C 1
ATOM 1320 O O . MET A 1 176 ? -18.691 -6.010 30.142 1.00 78.56 176 MET A O 1
ATOM 1324 N N . ILE A 1 177 ? -19.568 -6.574 28.160 1.00 84.69 177 ILE A N 1
ATOM 1325 C CA . ILE A 1 177 ? -20.713 -7.295 28.737 1.00 84.69 177 ILE A CA 1
ATOM 1326 C C . ILE A 1 177 ? -20.237 -8.486 29.580 1.00 84.69 177 ILE A C 1
ATOM 1328 O O . ILE A 1 177 ? -20.685 -8.644 30.716 1.00 84.69 177 ILE A O 1
ATOM 1332 N N . LEU A 1 178 ? -19.317 -9.305 29.060 1.00 83.06 178 LEU A N 1
ATOM 1333 C CA . LEU A 1 178 ? -18.777 -10.464 29.778 1.00 83.06 178 LEU A CA 1
ATOM 1334 C C . LEU A 1 178 ? -17.972 -10.054 31.013 1.00 83.06 178 LEU A C 1
ATOM 1336 O O . LEU A 1 178 ? -18.156 -10.642 32.079 1.00 83.06 178 LEU A O 1
ATOM 1340 N N . TYR A 1 179 ? -17.147 -9.012 30.902 1.00 86.12 179 TYR A N 1
ATOM 1341 C CA . TYR A 1 179 ? -16.418 -8.445 32.035 1.00 86.12 179 TYR A CA 1
ATOM 1342 C C . TYR A 1 179 ? -17.378 -8.004 33.150 1.00 86.12 179 TYR A C 1
ATOM 1344 O O . TYR A 1 179 ? -17.223 -8.397 34.309 1.00 86.12 179 TYR A O 1
ATOM 1352 N N . CYS A 1 180 ? -18.441 -7.276 32.795 1.00 75.38 180 CYS A N 1
ATOM 1353 C CA . CYS A 1 180 ? -19.476 -6.878 33.746 1.00 75.38 180 CYS A CA 1
ATOM 1354 C C . CYS A 1 180 ? -20.229 -8.077 34.349 1.00 75.38 180 CYS A C 1
ATOM 1356 O O . CYS A 1 180 ? -20.663 -8.004 35.498 1.00 75.38 180 CYS A O 1
ATOM 1358 N N . GLN A 1 181 ? -20.390 -9.187 33.621 1.00 78.38 181 GLN A N 1
ATOM 1359 C CA . GLN A 1 181 ? -21.023 -10.396 34.159 1.00 78.38 181 GLN A CA 1
ATOM 1360 C C . GLN A 1 181 ? -20.121 -11.168 35.132 1.00 78.38 181 GLN A C 1
ATOM 1362 O O . GLN A 1 181 ? -20.625 -11.689 36.128 1.00 78.38 181 GLN A O 1
ATOM 1367 N N . ILE A 1 182 ? -18.809 -11.215 34.893 1.00 84.06 182 ILE A N 1
ATOM 1368 C CA . ILE A 1 182 ? -17.838 -11.860 35.792 1.00 84.06 182 ILE A CA 1
ATOM 1369 C C . ILE A 1 182 ? -17.722 -11.086 37.107 1.00 84.06 182 ILE A C 1
ATOM 1371 O O . ILE A 1 182 ? -17.863 -11.684 38.174 1.00 84.06 182 ILE A O 1
ATOM 1375 N N . GLY A 1 183 ? -17.614 -9.753 37.052 1.00 68.25 183 GLY A N 1
ATOM 1376 C CA . GLY A 1 183 ? -17.560 -8.923 38.262 1.00 68.25 183 GLY A CA 1
ATOM 1377 C C . GLY A 1 183 ? -18.799 -9.069 39.158 1.00 68.25 183 GLY A C 1
ATOM 1378 O O . GLY A 1 183 ? -18.702 -9.019 40.382 1.00 68.25 183 GLY A O 1
ATOM 1379 N N . ARG A 1 184 ? -19.976 -9.340 38.573 1.00 64.25 184 ARG A N 1
ATOM 1380 C CA . ARG A 1 184 ? -21.202 -9.618 39.342 1.00 64.25 184 ARG A CA 1
ATOM 1381 C C . ARG A 1 184 ? -21.207 -10.993 40.013 1.00 64.25 184 ARG A C 1
ATOM 1383 O O . ARG A 1 184 ? -21.880 -11.144 41.028 1.00 64.25 184 ARG A O 1
ATOM 1390 N N . LYS A 1 185 ? -20.490 -11.983 39.471 1.00 62.41 185 LYS A N 1
ATOM 1391 C CA . LYS A 1 185 ? -20.368 -13.314 40.090 1.00 62.41 185 LYS A CA 1
ATOM 1392 C C . LYS A 1 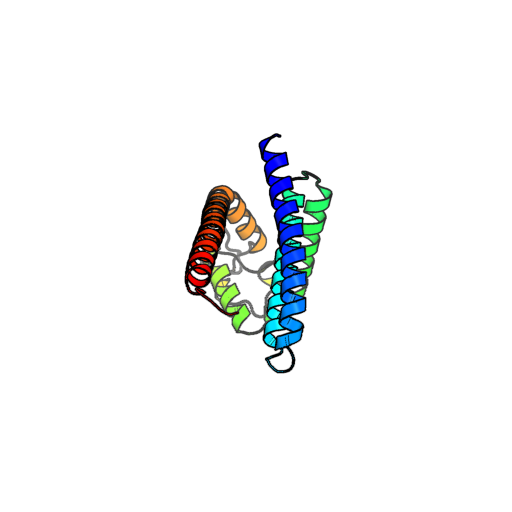185 ? -19.357 -13.318 41.233 1.00 62.41 185 LYS A C 1
ATOM 1394 O O . LYS A 1 185 ? -19.638 -13.923 42.261 1.00 62.41 1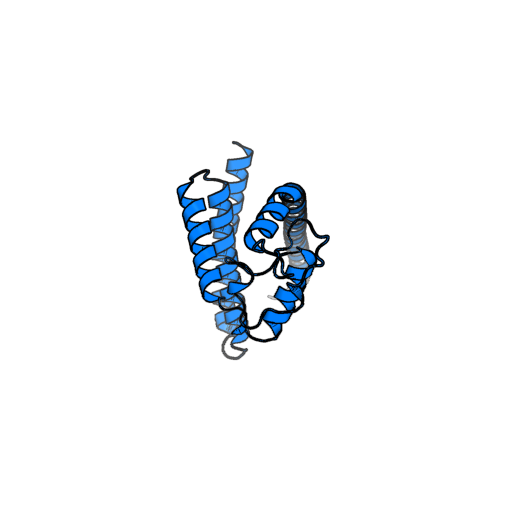85 LYS A O 1
ATOM 1399 N N . GLU A 1 186 ? -18.256 -12.581 41.111 1.00 58.47 186 GLU A N 1
ATOM 1400 C CA . GLU A 1 186 ? -17.303 -12.397 42.217 1.00 58.47 186 GLU A CA 1
ATOM 1401 C C . GLU A 1 186 ? -17.895 -11.535 43.345 1.00 58.47 186 GLU A C 1
ATOM 1403 O O . GLU A 1 186 ? -17.725 -11.858 44.518 1.00 58.47 186 GLU A O 1
ATOM 1408 N N . GLY A 1 187 ? -18.717 -10.529 43.016 1.00 52.62 187 GLY A N 1
ATOM 1409 C CA . GLY A 1 187 ? -19.492 -9.769 44.006 1.00 52.62 187 GLY A CA 1
ATOM 1410 C C . GLY A 1 187 ? -20.592 -10.574 44.719 1.00 52.62 187 GLY A C 1
ATOM 1411 O O . GLY A 1 187 ? -21.009 -10.200 45.811 1.00 52.62 187 GLY A O 1
ATOM 1412 N N . ALA A 1 188 ? -21.046 -11.693 44.143 1.00 53.94 188 ALA A N 1
ATOM 1413 C CA . ALA A 1 188 ? -21.988 -12.620 44.782 1.00 53.94 188 ALA A CA 1
ATOM 1414 C C . ALA A 1 188 ? -21.289 -13.732 45.597 1.00 53.94 188 ALA A C 1
ATOM 1416 O O . ALA A 1 188 ? -21.949 -14.423 46.371 1.00 53.94 188 ALA A O 1
ATOM 1417 N N . ILE A 1 189 ? -19.962 -13.882 45.460 1.00 51.97 189 ILE A N 1
ATOM 1418 C CA . ILE A 1 189 ? -19.094 -14.809 46.218 1.00 51.97 189 ILE A CA 1
ATOM 1419 C C . ILE A 1 189 ? -18.257 -14.030 47.262 1.00 51.97 189 ILE A C 1
ATOM 1421 O O . ILE A 1 189 ? -17.200 -14.453 47.712 1.00 51.97 189 ILE A O 1
ATOM 1425 N N . SER A 1 190 ? -18.756 -12.887 47.735 1.00 49.94 190 SER A N 1
ATOM 1426 C CA . SER A 1 190 ? -18.383 -12.370 49.058 1.00 49.94 190 SER A CA 1
ATOM 1427 C C . SER A 1 190 ? -19.611 -12.178 49.949 1.00 49.94 190 SER A C 1
ATOM 1429 O O . SER A 1 190 ? -19.999 -11.048 50.241 1.00 49.94 190 SER A O 1
ATOM 1431 N N . PRO A 1 191 ? -20.221 -13.272 50.447 1.00 52.28 191 PRO A N 1
ATOM 1432 C CA . PRO A 1 191 ? -20.909 -13.227 51.721 1.00 52.28 191 PRO A CA 1
ATOM 1433 C C . PRO A 1 191 ? -19.837 -13.244 52.823 1.00 52.28 191 PRO A C 1
ATOM 1435 O O . PRO A 1 191 ? -19.324 -14.293 53.195 1.00 52.28 191 PRO A O 1
ATOM 1438 N N . GLY A 1 192 ? -19.485 -12.064 53.332 1.00 54.22 192 GLY A N 1
ATOM 1439 C CA . GLY A 1 192 ? -18.765 -11.925 54.597 1.00 54.22 192 GLY A CA 1
ATOM 1440 C C . GLY A 1 192 ? -17.238 -12.019 54.531 1.00 54.22 192 GLY A C 1
ATOM 1441 O O . GLY A 1 192 ? -16.645 -13.093 54.581 1.00 54.22 192 GLY A O 1
ATOM 1442 N N . ARG A 1 193 ? -16.595 -10.858 54.640 1.00 38.88 193 ARG A N 1
ATOM 1443 C CA . ARG A 1 193 ? -15.498 -10.702 55.594 1.00 38.88 193 ARG A CA 1
ATOM 1444 C C . ARG A 1 193 ? -15.746 -9.411 56.373 1.00 38.88 193 ARG A C 1
ATOM 1446 O O . ARG A 1 193 ? -15.748 -8.328 55.794 1.00 38.88 193 ARG A O 1
ATOM 1453 N N . ALA A 1 194 ? -16.085 -9.611 57.646 1.00 37.28 194 ALA A N 1
ATOM 1454 C CA . ALA A 1 194 ? -15.852 -8.656 58.721 1.00 37.28 194 ALA A CA 1
ATOM 1455 C C . ALA A 1 194 ? -14.370 -8.262 58.778 1.00 37.28 194 ALA A C 1
ATOM 1457 O O . ALA A 1 194 ? -13.534 -9.108 58.378 1.00 37.28 194 ALA A O 1
#

Sequence (194 aa):
IKTLKYVSGLIFCDNTFVLKLLLTTSNCSRQLTSGYLPGADLMIAIGVIIMVLGFFGCCGAIRENRCLLLLVDDWVKEQMNKLSPLSSQPTDVQAEVEQLQQQLKCCGLLNGPSDWNPVPSSCRCNGTASNCGTNGYYSTPCANQVISVLKSNMLVVLGIAFAIAVLLIFGMVFSMILYCQIGRKEGAISPGRA

InterPro domains:
  IPR008952 Tetraspanin, EC2 domain superfamily [G3DSA:1.10.1450.10] (71-153)
  IPR008952 Tetraspanin, EC2 domain superfamily [SSF48652] (76-154)
  IPR018499 Tetraspanin/Peripherin [PF00335] (41-71)
  IPR018499 Tetraspanin/Peripherin [PF00335] (73-181)
  IPR018499 Tetraspanin/Peripherin [PTHR19282] (34-167)
  IPR018503 Tetraspanin, conserved site [PS00421] (47-69)